Protein AF-A0A804I6N0-F1 (afdb_monomer)

Structure (mmCIF, N/CA/C/O backbone):
data_AF-A0A804I6N0-F1
#
_entry.id   AF-A0A804I6N0-F1
#
loop_
_atom_site.group_PDB
_atom_site.id
_atom_site.type_symbol
_atom_site.label_atom_id
_atom_site.label_alt_id
_atom_site.label_comp_id
_atom_site.label_asym_id
_atom_site.label_entity_id
_atom_site.label_seq_id
_atom_site.pdbx_PDB_ins_code
_atom_site.Cartn_x
_atom_site.Cartn_y
_atom_site.Cartn_z
_atom_site.occupancy
_atom_site.B_iso_or_equiv
_atom_site.auth_seq_id
_atom_site.auth_comp_id
_atom_site.auth_asym_id
_atom_site.auth_atom_id
_atom_site.pdbx_PDB_model_num
ATOM 1 N N . MET A 1 1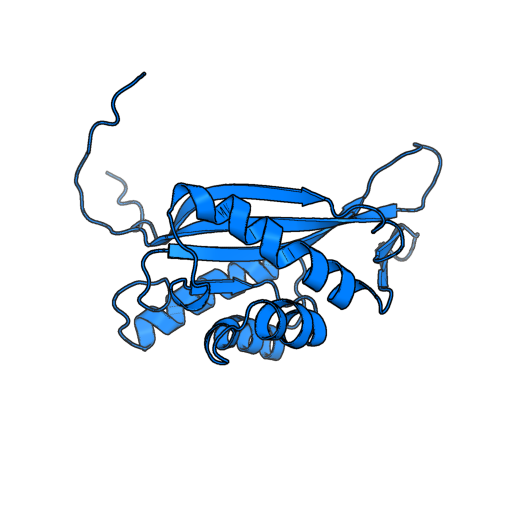 ? -37.144 9.155 -0.891 1.00 39.31 1 MET A N 1
ATOM 2 C CA . MET A 1 1 ? -35.848 9.361 -0.217 1.00 39.31 1 MET A CA 1
ATOM 3 C C . MET A 1 1 ? -34.998 8.145 -0.546 1.00 39.31 1 MET A C 1
ATOM 5 O O . MET A 1 1 ? -35.322 7.061 -0.084 1.00 39.31 1 MET A O 1
ATOM 9 N N . LEU A 1 2 ? -34.049 8.274 -1.476 1.00 44.84 2 LEU A N 1
ATOM 10 C CA . LEU A 1 2 ? -33.155 7.173 -1.843 1.00 44.84 2 LEU A CA 1
ATOM 11 C C . LEU A 1 2 ? -32.218 6.932 -0.653 1.00 44.84 2 LEU A C 1
ATOM 13 O O . LEU A 1 2 ? -31.431 7.811 -0.312 1.00 44.84 2 LEU A O 1
ATOM 17 N N . LEU A 1 3 ? -32.361 5.788 0.017 1.00 54.47 3 LEU A N 1
ATOM 18 C CA . LEU A 1 3 ? -31.396 5.324 1.009 1.00 54.47 3 LEU A CA 1
ATOM 19 C C . LEU A 1 3 ? -30.121 4.963 0.247 1.00 54.47 3 LEU A C 1
ATOM 21 O O . LEU A 1 3 ? -30.035 3.894 -0.355 1.00 54.47 3 LEU A O 1
ATOM 25 N N . PHE A 1 4 ? -29.157 5.880 0.215 1.00 52.59 4 PHE A N 1
ATOM 26 C CA . PHE A 1 4 ? -27.804 5.525 -0.187 1.00 52.59 4 PHE A CA 1
ATOM 27 C C . PHE A 1 4 ? -27.283 4.448 0.774 1.00 52.59 4 PHE A C 1
ATOM 29 O O . PHE A 1 4 ? -27.574 4.521 1.975 1.00 52.59 4 PHE A O 1
ATOM 36 N N . PRO A 1 5 ? -26.557 3.432 0.274 1.00 60.84 5 PRO A N 1
ATOM 37 C CA . PRO A 1 5 ? -25.919 2.463 1.149 1.00 60.84 5 PRO A CA 1
ATOM 38 C C . PRO A 1 5 ? -24.976 3.193 2.119 1.00 60.84 5 PRO A C 1
ATOM 40 O O . PRO A 1 5 ? -24.424 4.237 1.759 1.00 60.84 5 PRO A O 1
ATOM 43 N N . PRO A 1 6 ? -24.803 2.676 3.347 1.00 68.88 6 PRO A N 1
ATOM 44 C CA . PRO A 1 6 ? -23.921 3.294 4.326 1.00 68.88 6 PRO A CA 1
ATOM 45 C C . PRO A 1 6 ? -22.505 3.434 3.757 1.00 68.88 6 PRO A C 1
ATOM 47 O O . PRO A 1 6 ? -22.010 2.532 3.075 1.00 68.88 6 PRO A O 1
ATOM 50 N N . THR A 1 7 ? -21.870 4.578 4.027 1.00 75.19 7 THR A N 1
ATOM 51 C CA . THR A 1 7 ? -20.490 4.854 3.618 1.00 75.19 7 THR A CA 1
ATOM 52 C C . THR A 1 7 ? -19.579 3.742 4.115 1.00 75.19 7 THR A C 1
ATOM 54 O O . THR A 1 7 ? -19.550 3.450 5.304 1.00 75.19 7 THR A O 1
ATOM 57 N N . ILE A 1 8 ? -18.837 3.118 3.205 1.00 84.06 8 ILE A N 1
ATOM 58 C CA . ILE A 1 8 ? -17.919 2.026 3.545 1.00 84.06 8 ILE A CA 1
ATOM 59 C C . ILE A 1 8 ? -16.582 2.601 4.029 1.00 84.06 8 ILE A C 1
ATOM 61 O O . ILE A 1 8 ? -16.032 2.188 5.049 1.00 84.06 8 ILE A O 1
ATOM 65 N N . TYR A 1 9 ? -16.073 3.574 3.281 1.00 85.75 9 TYR A N 1
ATOM 66 C CA . TYR A 1 9 ? -14.788 4.216 3.489 1.00 85.75 9 TYR A CA 1
ATOM 67 C C . TYR A 1 9 ? -14.910 5.698 3.139 1.00 85.75 9 TYR A C 1
ATOM 69 O O . TYR A 1 9 ? -15.546 6.049 2.144 1.00 85.75 9 TYR A O 1
ATOM 77 N N . GLU A 1 10 ? -14.279 6.552 3.935 1.00 89.50 10 GLU A N 1
ATOM 78 C CA . GLU A 1 10 ? -14.124 7.980 3.666 1.00 89.50 10 GLU A CA 1
ATOM 79 C C . GLU A 1 10 ? -12.690 8.244 3.212 1.00 89.50 10 GLU A C 1
ATOM 81 O O . GLU A 1 10 ? -11.735 7.887 3.904 1.00 89.50 10 GLU A O 1
ATOM 86 N N . ILE A 1 11 ? -12.533 8.859 2.040 1.00 89.56 11 ILE A N 1
ATOM 87 C CA . ILE A 1 11 ? -11.227 9.290 1.541 1.00 89.56 11 ILE A CA 1
ATOM 88 C C . ILE A 1 11 ? -10.914 10.643 2.168 1.00 89.56 11 ILE A C 1
ATOM 90 O O . ILE A 1 11 ? -11.596 11.627 1.892 1.00 89.56 11 ILE A O 1
ATOM 94 N N . MET A 1 12 ? -9.877 10.684 2.995 1.00 90.50 12 MET A N 1
ATOM 95 C CA . MET A 1 12 ? -9.506 11.872 3.761 1.00 90.50 12 MET A CA 1
ATOM 96 C C . MET A 1 12 ? -8.461 12.712 3.032 1.00 90.50 12 MET A C 1
ATOM 98 O O . MET A 1 12 ? -8.536 13.938 3.030 1.00 90.50 12 MET A O 1
ATOM 102 N N . SER A 1 13 ? -7.500 12.058 2.384 1.00 88.31 13 SER A N 1
ATOM 103 C CA . SER A 1 13 ? -6.510 12.711 1.532 1.00 88.31 13 SER A CA 1
ATOM 104 C C . SER A 1 13 ? -5.931 11.728 0.519 1.00 88.31 13 SER A C 1
ATOM 106 O O . SER A 1 13 ? -5.991 10.509 0.703 1.00 88.31 13 SER A O 1
ATOM 108 N N . ALA A 1 14 ? -5.371 12.277 -0.557 1.00 90.12 14 ALA A N 1
ATOM 109 C CA . ALA A 1 14 ? -4.620 11.542 -1.561 1.00 90.12 14 ALA A CA 1
ATOM 110 C C . ALA A 1 14 ? -3.314 12.289 -1.840 1.00 90.12 14 ALA A C 1
ATOM 112 O O . ALA A 1 14 ? -3.341 13.459 -2.227 1.00 90.12 14 ALA A O 1
ATOM 113 N N . THR A 1 15 ? -2.186 11.607 -1.666 1.00 85.81 15 THR A N 1
ATOM 114 C CA . THR A 1 15 ? -0.853 12.161 -1.923 1.00 85.81 15 THR A CA 1
ATOM 115 C C . THR A 1 15 ? -0.126 11.278 -2.923 1.00 85.81 15 THR A C 1
ATOM 117 O O . THR A 1 15 ? -0.239 10.055 -2.873 1.00 85.81 15 THR A O 1
ATOM 120 N N . GLN A 1 16 ? 0.635 11.894 -3.823 1.00 86.00 16 GLN A N 1
ATOM 121 C CA . GLN A 1 16 ? 1.499 11.196 -4.766 1.00 86.00 16 GLN A CA 1
ATOM 122 C C . GLN A 1 16 ? 2.921 11.745 -4.669 1.00 86.00 16 GLN A C 1
ATOM 124 O O . GLN A 1 16 ? 3.123 12.955 -4.759 1.00 86.00 16 GLN A O 1
ATOM 129 N N . VAL A 1 17 ? 3.900 10.847 -4.562 1.00 83.75 17 VAL A N 1
ATOM 130 C CA . VAL A 1 17 ? 5.327 11.180 -4.618 1.00 83.75 17 VAL A CA 1
ATOM 131 C C . VAL A 1 17 ? 5.950 10.501 -5.825 1.00 83.75 17 VAL A C 1
ATOM 133 O O . VAL A 1 17 ? 5.922 9.278 -5.945 1.00 83.75 17 VAL A O 1
ATOM 136 N N . THR A 1 18 ? 6.524 11.300 -6.718 1.00 84.00 18 THR A N 1
ATOM 137 C CA . THR A 1 18 ? 7.314 10.807 -7.846 1.00 84.00 18 THR A CA 1
ATOM 138 C C . THR A 1 18 ? 8.752 10.602 -7.387 1.00 84.00 18 THR A C 1
ATOM 140 O O . THR A 1 18 ? 9.415 11.566 -7.005 1.00 84.00 18 THR A O 1
ATOM 143 N N . VAL A 1 19 ? 9.235 9.361 -7.416 1.00 82.00 19 VAL A N 1
ATOM 144 C CA . VAL A 1 19 ? 10.570 9.011 -6.921 1.00 82.00 19 VAL A CA 1
ATOM 145 C C . VAL A 1 19 ? 11.641 9.520 -7.898 1.00 82.00 19 VAL A C 1
ATOM 147 O O . VAL A 1 19 ? 11.594 9.153 -9.080 1.00 82.00 19 VAL A O 1
ATOM 150 N N . PRO A 1 20 ? 12.601 10.351 -7.448 1.00 79.38 20 PRO A N 1
ATOM 151 C CA . PRO A 1 20 ? 13.707 10.811 -8.285 1.00 79.38 20 PRO A CA 1
ATOM 152 C C . PRO A 1 20 ? 14.546 9.648 -8.825 1.00 79.38 20 PRO A C 1
ATOM 154 O O . PRO A 1 20 ? 14.647 8.604 -8.187 1.00 79.38 20 PRO A O 1
ATOM 157 N N . GLU A 1 21 ? 15.155 9.836 -9.999 1.00 77.81 21 GLU A N 1
ATOM 158 C CA . GLU A 1 21 ? 16.086 8.874 -10.620 1.00 77.81 21 GLU A CA 1
ATOM 159 C C . GLU A 1 21 ? 15.488 7.473 -10.876 1.00 77.81 21 GLU A C 1
ATOM 161 O O . GLU A 1 21 ? 16.201 6.481 -11.044 1.00 77.81 21 GLU A O 1
ATOM 166 N N . SER A 1 22 ? 14.157 7.382 -10.944 1.00 80.12 22 SER A N 1
ATOM 167 C CA . SER A 1 22 ? 13.424 6.131 -11.157 1.00 80.12 22 SER A CA 1
ATOM 168 C C . SER A 1 22 ? 13.109 5.836 -12.628 1.00 80.12 22 SER A C 1
ATOM 170 O O . SER A 1 22 ? 12.498 4.812 -12.925 1.00 80.12 22 SER A O 1
ATOM 172 N N . GLU A 1 23 ? 13.573 6.671 -13.567 1.00 74.81 23 GLU A N 1
ATOM 173 C CA . GLU A 1 23 ? 13.281 6.585 -15.009 1.00 74.81 23 GLU A CA 1
ATOM 174 C C . GLU A 1 23 ? 13.630 5.241 -15.658 1.00 74.81 23 GLU A C 1
ATOM 176 O O . GLU A 1 23 ? 13.101 4.898 -16.718 1.00 74.81 23 GLU A O 1
ATOM 181 N N . LYS A 1 24 ? 14.566 4.507 -15.052 1.00 74.38 24 LYS A N 1
ATOM 182 C CA . LYS A 1 24 ? 15.028 3.193 -15.510 1.00 74.38 24 LYS A CA 1
ATOM 183 C C . LYS A 1 24 ? 14.549 2.057 -14.613 1.00 74.38 24 LYS A C 1
ATOM 185 O O . LYS A 1 24 ? 15.025 0.947 -14.776 1.00 74.38 24 LYS A O 1
ATOM 190 N N . ALA A 1 25 ? 13.661 2.304 -13.653 1.00 75.12 25 ALA A N 1
ATOM 191 C CA . ALA A 1 25 ? 13.131 1.257 -12.781 1.00 75.12 25 ALA A CA 1
ATOM 192 C C . ALA A 1 25 ? 12.031 0.452 -13.485 1.00 75.12 25 ALA A C 1
ATOM 194 O O . ALA A 1 25 ? 11.939 -0.768 -13.331 1.00 75.12 25 ALA A O 1
ATOM 195 N N . VAL A 1 26 ? 11.227 1.137 -14.302 1.00 75.44 26 VAL A N 1
ATOM 196 C CA . VAL A 1 26 ? 10.216 0.539 -15.172 1.00 75.44 26 VAL A CA 1
ATOM 197 C C . VAL A 1 26 ? 10.248 1.248 -16.521 1.00 75.44 26 VAL A C 1
ATOM 199 O O . VAL A 1 26 ? 10.409 2.462 -16.600 1.00 75.44 26 VAL A O 1
ATOM 202 N N . GLY A 1 27 ? 10.114 0.490 -17.601 1.00 73.88 27 GLY A N 1
ATOM 203 C CA . GLY A 1 27 ? 9.977 1.021 -18.950 1.00 73.88 27 GLY A CA 1
ATOM 204 C C . GLY A 1 27 ? 8.794 0.392 -19.665 1.00 73.88 27 GLY A C 1
ATOM 205 O O . GLY A 1 27 ? 8.405 -0.736 -19.364 1.00 73.88 27 GLY A O 1
ATOM 206 N N . GLY A 1 28 ? 8.242 1.111 -20.637 1.00 75.62 28 GLY A N 1
ATOM 207 C CA . GLY A 1 28 ? 7.206 0.584 -21.513 1.00 75.62 28 GLY A CA 1
ATOM 208 C C . GLY A 1 28 ? 7.406 0.995 -22.968 1.00 75.62 28 GLY A C 1
ATOM 209 O O . GLY A 1 28 ? 7.940 2.067 -23.264 1.00 75.62 28 GLY A O 1
ATOM 210 N N . HIS A 1 29 ? 6.939 0.155 -23.887 1.00 76.94 29 HIS A N 1
ATOM 211 C CA . HIS A 1 29 ? 6.825 0.492 -25.307 1.00 76.94 29 HIS A CA 1
ATOM 212 C C . HIS A 1 29 ? 5.416 0.190 -25.779 1.00 76.94 29 HIS A C 1
ATOM 214 O O . HIS A 1 29 ? 4.941 -0.937 -25.639 1.00 76.94 29 HIS A O 1
ATOM 220 N N . LEU A 1 30 ? 4.773 1.182 -26.387 1.00 80.00 30 LEU A N 1
ATOM 221 C CA . LEU A 1 30 ? 3.592 0.930 -27.194 1.00 80.00 30 LEU A CA 1
ATOM 222 C C . LEU A 1 30 ? 4.055 0.428 -28.564 1.00 80.00 30 LEU A C 1
ATOM 224 O O . LEU A 1 30 ? 4.800 1.109 -29.268 1.00 80.00 30 LEU A O 1
ATOM 228 N N . ARG A 1 31 ? 3.651 -0.789 -28.917 1.00 81.56 31 ARG A N 1
ATOM 229 C CA . ARG A 1 31 ? 3.973 -1.461 -30.179 1.00 81.56 31 ARG A CA 1
ATOM 230 C C . ARG A 1 31 ? 2.673 -1.896 -30.853 1.00 81.56 31 ARG A C 1
ATOM 232 O O . ARG A 1 31 ? 1.614 -1.884 -30.235 1.00 81.56 31 ARG A O 1
ATOM 239 N N . GLU A 1 32 ? 2.751 -2.342 -32.103 1.00 87.88 32 GLU A N 1
ATOM 240 C CA . GLU A 1 32 ? 1.586 -2.900 -32.815 1.00 87.88 32 GLU A CA 1
ATOM 241 C C . GLU A 1 32 ? 0.978 -4.110 -32.089 1.00 87.88 32 GLU A C 1
ATOM 243 O O . GLU A 1 32 ? -0.229 -4.318 -32.120 1.00 87.88 32 GLU A O 1
ATOM 248 N N . VAL A 1 33 ? 1.807 -4.865 -31.361 1.00 88.12 33 VAL A N 1
ATOM 249 C CA . VAL A 1 33 ? 1.389 -5.996 -30.514 1.00 88.12 33 VAL A CA 1
ATOM 250 C C . VAL A 1 33 ? 0.763 -5.568 -29.177 1.00 88.12 33 VAL A C 1
ATOM 252 O O . VAL A 1 33 ? 0.455 -6.415 -28.344 1.00 88.12 33 VAL A O 1
ATOM 255 N N . GLY A 1 34 ? 0.596 -4.264 -28.951 1.00 85.12 34 GLY A N 1
ATOM 256 C CA . GLY A 1 34 ? 0.103 -3.682 -27.708 1.00 85.12 34 GLY A CA 1
ATOM 257 C C . GLY A 1 34 ? 1.207 -3.072 -26.842 1.00 85.12 34 GLY A C 1
ATOM 258 O O . GLY A 1 34 ? 2.294 -2.730 -27.312 1.00 85.12 34 GLY A O 1
ATOM 259 N N . LEU A 1 35 ? 0.901 -2.891 -25.558 1.00 81.81 35 LEU A N 1
ATOM 260 C CA . LEU A 1 35 ? 1.800 -2.283 -24.580 1.00 81.81 35 LEU A CA 1
ATOM 261 C C . LEU A 1 35 ? 2.688 -3.350 -23.931 1.00 81.81 35 LEU A C 1
ATOM 263 O O . LEU A 1 35 ? 2.193 -4.268 -23.283 1.00 81.81 35 LEU A O 1
ATOM 267 N N . THR A 1 36 ? 4.003 -3.217 -24.088 1.00 80.88 36 THR A N 1
ATOM 268 C CA . THR A 1 36 ? 4.994 -4.102 -23.460 1.00 80.88 36 THR A CA 1
ATOM 269 C C . THR A 1 36 ? 5.693 -3.383 -22.317 1.00 80.88 36 THR A C 1
ATOM 271 O O . THR A 1 36 ? 6.113 -2.242 -22.504 1.00 80.88 36 THR A O 1
ATOM 274 N N . PHE A 1 37 ? 5.878 -4.053 -21.178 1.00 77.12 37 PHE A N 1
ATOM 275 C CA . PHE A 1 37 ? 6.577 -3.513 -20.010 1.00 77.12 37 PHE A CA 1
ATOM 276 C C . PHE A 1 37 ? 7.901 -4.233 -19.751 1.00 77.12 37 PHE A C 1
ATOM 278 O O . PHE A 1 37 ? 8.022 -5.442 -19.951 1.00 77.12 37 PHE A O 1
ATOM 285 N N . HIS A 1 38 ? 8.878 -3.484 -19.251 1.00 77.38 38 HIS A N 1
ATOM 286 C CA . HIS A 1 38 ? 10.161 -3.976 -18.775 1.00 77.38 38 HIS A CA 1
ATOM 287 C C . HIS A 1 38 ? 10.365 -3.494 -17.341 1.00 77.38 38 HIS A C 1
ATOM 289 O O . HIS A 1 38 ? 10.423 -2.291 -17.088 1.00 77.38 38 HIS A O 1
ATOM 295 N N . PHE A 1 39 ? 10.470 -4.435 -16.409 1.00 74.44 39 PHE A N 1
ATOM 296 C CA . PHE A 1 39 ? 10.726 -4.153 -15.001 1.00 74.44 39 PHE A CA 1
ATOM 297 C C . PHE A 1 39 ? 12.192 -4.430 -14.699 1.00 74.44 39 PHE A C 1
ATOM 299 O O . PHE A 1 39 ? 12.706 -5.494 -15.044 1.00 74.44 39 PHE A O 1
ATOM 306 N N . PHE A 1 40 ? 12.862 -3.479 -14.060 1.00 74.38 40 PHE A N 1
ATOM 307 C CA . PHE A 1 40 ? 14.237 -3.656 -13.619 1.00 74.38 40 PHE A CA 1
ATOM 308 C C . PHE A 1 40 ? 14.254 -4.120 -12.160 1.00 74.38 40 PHE A C 1
ATOM 310 O O . PHE A 1 40 ? 13.452 -3.675 -11.338 1.00 74.38 40 PHE A O 1
ATOM 317 N N . ASN A 1 41 ? 15.213 -4.984 -11.819 1.00 75.38 41 ASN A N 1
ATOM 318 C CA . ASN A 1 41 ? 15.322 -5.618 -10.495 1.00 75.38 41 ASN A CA 1
ATOM 319 C C . ASN A 1 41 ? 15.489 -4.627 -9.325 1.00 75.38 41 ASN A C 1
ATOM 321 O O . ASN A 1 41 ? 15.376 -5.020 -8.171 1.00 75.38 41 ASN A O 1
ATOM 325 N N . GLN A 1 42 ? 15.767 -3.351 -9.603 1.00 81.31 42 GLN A N 1
ATOM 326 C CA . GLN A 1 42 ? 15.967 -2.305 -8.597 1.00 81.31 42 GLN A CA 1
ATOM 327 C C . GLN A 1 42 ? 14.657 -1.737 -8.031 1.00 81.31 42 GLN A C 1
ATOM 329 O O . GLN A 1 42 ? 14.694 -1.036 -7.024 1.00 81.31 42 GLN A O 1
ATOM 334 N N . LEU A 1 43 ? 13.505 -2.027 -8.648 1.00 80.81 43 LEU A N 1
ATOM 335 C CA . LEU A 1 43 ? 12.225 -1.429 -8.264 1.00 80.81 43 LEU A CA 1
ATOM 336 C C . LEU A 1 43 ? 11.864 -1.620 -6.772 1.00 80.81 43 LEU A C 1
ATOM 338 O O . LEU A 1 43 ? 11.524 -0.617 -6.145 1.00 80.81 43 LEU A O 1
ATOM 342 N N . PRO A 1 44 ? 11.970 -2.822 -6.162 1.00 85.31 44 PRO A N 1
ATOM 343 C CA . PRO A 1 44 ? 11.669 -2.993 -4.736 1.00 85.31 44 PRO A CA 1
ATOM 344 C C . PRO A 1 44 ? 12.540 -2.112 -3.831 1.00 85.31 44 PRO A C 1
ATOM 346 O O . PRO A 1 44 ? 12.031 -1.479 -2.914 1.00 85.31 44 PRO A O 1
ATOM 349 N N . MET A 1 45 ? 13.835 -2.001 -4.134 1.00 86.75 45 MET A N 1
ATOM 350 C CA . MET A 1 45 ? 14.777 -1.174 -3.371 1.00 86.75 45 MET A CA 1
ATOM 351 C C . MET A 1 45 ? 14.439 0.319 -3.476 1.00 86.75 45 MET A C 1
ATOM 353 O O . MET A 1 45 ? 14.378 1.008 -2.463 1.00 86.75 45 MET A O 1
ATOM 357 N N . ILE A 1 46 ? 14.118 0.803 -4.682 1.00 85.62 46 ILE A N 1
ATOM 358 C CA . ILE A 1 46 ? 13.697 2.196 -4.907 1.00 85.62 46 ILE A CA 1
ATOM 359 C C . ILE A 1 46 ? 12.436 2.525 -4.094 1.00 85.62 46 ILE A C 1
ATOM 361 O O . ILE A 1 46 ? 12.345 3.597 -3.495 1.00 85.62 46 ILE A O 1
ATOM 365 N N . ILE A 1 47 ? 11.469 1.604 -4.041 1.00 85.62 47 ILE A N 1
ATOM 366 C CA . ILE A 1 47 ? 10.253 1.772 -3.234 1.00 85.62 47 ILE A CA 1
ATOM 367 C C . ILE A 1 47 ? 10.608 1.802 -1.744 1.00 85.62 47 ILE A C 1
ATOM 369 O O . ILE A 1 47 ? 10.188 2.721 -1.042 1.00 85.62 47 ILE A O 1
ATOM 373 N N . ALA A 1 48 ? 11.408 0.841 -1.276 1.00 87.94 48 ALA A N 1
ATOM 374 C CA . ALA A 1 48 ? 11.811 0.727 0.122 1.00 87.94 48 ALA A CA 1
ATOM 375 C C . ALA A 1 48 ? 12.492 2.009 0.633 1.00 87.94 48 ALA A C 1
ATOM 377 O O . ALA A 1 48 ? 12.229 2.463 1.744 1.00 87.94 48 ALA A O 1
ATOM 378 N N . ASP A 1 49 ? 13.332 2.649 -0.175 1.00 88.88 49 ASP A N 1
ATOM 379 C CA . ASP A 1 49 ? 14.049 3.856 0.249 1.00 88.88 49 ASP A CA 1
ATOM 380 C C . ASP A 1 49 ? 13.163 5.105 0.360 1.00 88.88 49 ASP A C 1
ATOM 382 O O . ASP A 1 49 ? 13.511 6.043 1.076 1.00 88.88 49 ASP A O 1
ATOM 386 N N . ASN A 1 50 ? 11.993 5.109 -0.283 1.00 87.06 50 ASN A N 1
ATOM 387 C CA . ASN A 1 50 ? 11.121 6.285 -0.360 1.00 87.06 50 ASN A CA 1
ATOM 388 C C . ASN A 1 50 ? 9.805 6.137 0.418 1.00 87.06 50 ASN A C 1
ATOM 390 O O . ASN A 1 50 ? 9.197 7.142 0.808 1.00 87.06 50 ASN A O 1
ATOM 394 N N . ILE A 1 51 ? 9.350 4.904 0.657 1.00 87.94 51 ILE A N 1
ATOM 395 C CA . ILE A 1 51 ? 8.021 4.643 1.216 1.00 87.94 51 ILE A CA 1
ATOM 396 C C . ILE A 1 51 ? 7.857 5.185 2.641 1.00 87.94 51 ILE A C 1
ATOM 398 O O . ILE A 1 51 ? 6.834 5.794 2.944 1.00 87.94 51 ILE A O 1
ATOM 402 N N . GLY A 1 52 ? 8.878 5.049 3.494 1.00 90.38 52 GLY A N 1
ATOM 403 C CA . GLY A 1 52 ? 8.820 5.510 4.885 1.00 90.38 52 GLY A CA 1
ATOM 404 C C . GLY A 1 52 ? 8.607 7.022 5.007 1.00 90.38 52 GLY A C 1
ATOM 405 O O . GLY A 1 52 ? 7.726 7.456 5.744 1.00 90.38 52 GLY A O 1
ATOM 406 N N . ASN A 1 53 ? 9.350 7.819 4.232 1.00 89.94 53 ASN A N 1
ATOM 407 C CA . ASN A 1 53 ? 9.197 9.279 4.218 1.00 89.94 53 ASN A CA 1
ATOM 408 C C . ASN A 1 53 ? 7.829 9.692 3.658 1.00 89.94 53 ASN A C 1
ATOM 410 O O . ASN A 1 53 ? 7.159 10.544 4.233 1.00 89.94 53 ASN A O 1
ATOM 414 N N . SER A 1 54 ? 7.386 9.034 2.581 1.00 88.69 54 SER A N 1
ATOM 415 C CA . SER A 1 54 ? 6.083 9.311 1.963 1.00 88.69 54 SER A CA 1
ATOM 416 C C . SER A 1 54 ? 4.926 9.061 2.939 1.00 88.69 54 SER A C 1
ATOM 418 O O . SER A 1 54 ? 3.984 9.849 3.007 1.00 88.69 54 SER A O 1
ATOM 420 N N . LEU A 1 55 ? 5.003 7.979 3.723 1.00 89.88 55 LEU A N 1
ATOM 421 C CA . LEU A 1 55 ? 4.019 7.662 4.758 1.00 89.88 55 LEU A CA 1
ATOM 422 C C . LEU A 1 55 ? 4.102 8.624 5.938 1.00 89.88 55 LEU A C 1
ATOM 424 O O . LEU A 1 55 ? 3.064 9.097 6.389 1.00 89.88 55 LEU A O 1
ATOM 428 N N . ALA A 1 56 ? 5.309 8.953 6.405 1.00 91.56 56 ALA A N 1
ATOM 429 C CA . ALA A 1 56 ? 5.500 9.931 7.470 1.00 91.56 56 ALA A CA 1
ATOM 430 C C . ALA A 1 56 ? 4.832 11.268 7.126 1.00 91.56 56 ALA A C 1
ATOM 432 O O . ALA A 1 56 ? 4.069 11.789 7.936 1.00 91.56 56 ALA A O 1
ATOM 433 N N . ASP A 1 57 ? 5.032 11.777 5.909 1.00 90.19 57 ASP A N 1
ATOM 434 C CA . ASP A 1 57 ? 4.409 13.021 5.458 1.00 90.19 57 ASP A CA 1
ATOM 435 C C . ASP A 1 57 ? 2.884 12.907 5.341 1.00 90.19 57 ASP A C 1
ATOM 437 O O . ASP A 1 57 ? 2.165 13.817 5.762 1.00 90.19 57 ASP A O 1
ATOM 441 N N . ALA A 1 58 ? 2.376 11.785 4.818 1.00 87.94 58 ALA A N 1
ATOM 442 C CA . ALA A 1 58 ? 0.940 11.554 4.689 1.00 87.94 58 ALA A CA 1
ATOM 443 C C . ALA A 1 58 ? 0.243 11.458 6.058 1.00 87.94 58 ALA A C 1
ATOM 445 O O . ALA A 1 58 ? -0.794 12.081 6.262 1.00 87.94 58 ALA A O 1
ATOM 446 N N . PHE A 1 59 ? 0.812 10.717 7.009 1.00 89.94 59 PHE A N 1
ATOM 447 C CA . PHE A 1 59 ? 0.211 10.467 8.322 1.00 89.94 59 PHE A CA 1
ATOM 448 C C . PHE A 1 59 ? 0.509 11.550 9.367 1.00 89.94 59 PHE A C 1
ATOM 450 O O . PHE A 1 59 ? -0.176 11.608 10.390 1.00 89.94 59 PHE A O 1
ATOM 457 N N . LYS A 1 60 ? 1.457 12.460 9.105 1.00 91.06 60 LYS A N 1
ATOM 458 C CA . LYS A 1 60 ? 1.815 13.573 10.000 1.00 91.06 60 LYS A CA 1
ATOM 459 C C . LYS A 1 60 ? 0.612 14.374 10.529 1.00 91.06 60 LYS A C 1
ATOM 461 O O . LYS A 1 60 ? 0.592 14.623 11.734 1.00 91.06 60 LYS A O 1
ATOM 466 N N . PRO A 1 61 ? -0.407 14.752 9.724 1.00 89.94 61 PRO A N 1
ATOM 467 C CA . PRO A 1 61 ? -1.577 15.481 10.227 1.00 89.94 61 PRO A CA 1
ATOM 468 C C . PRO A 1 61 ? -2.444 14.676 11.207 1.00 89.94 61 PRO A C 1
ATOM 470 O O . PRO A 1 61 ? -3.204 15.264 11.969 1.00 89.94 61 PRO A O 1
ATOM 473 N N . LEU A 1 62 ? -2.342 13.343 11.183 1.00 88.56 62 LEU A N 1
ATOM 474 C CA . LEU A 1 62 ? -3.091 12.433 12.053 1.00 88.56 62 LEU A CA 1
ATOM 475 C C . LEU A 1 62 ? -2.319 12.063 13.328 1.00 88.56 62 LEU A C 1
ATOM 477 O O . LEU A 1 62 ? -2.892 11.441 14.217 1.00 88.56 62 LEU A O 1
ATOM 481 N N . GLY A 1 63 ? -1.033 12.422 13.423 1.00 92.19 63 GLY A N 1
ATOM 482 C CA . GLY A 1 63 ? -0.175 12.073 14.559 1.00 92.19 63 GLY A CA 1
ATOM 483 C C . GLY A 1 63 ? 0.156 10.580 14.671 1.00 92.19 63 GLY A C 1
ATOM 484 O O . GLY A 1 63 ? 0.658 10.156 15.707 1.00 92.19 63 GLY A O 1
ATOM 485 N N . ILE A 1 64 ? -0.116 9.792 13.626 1.00 91.75 64 ILE A N 1
ATOM 486 C CA . ILE A 1 64 ? 0.170 8.354 13.586 1.00 91.75 64 ILE A CA 1
ATOM 487 C C . ILE A 1 64 ? 1.639 8.156 13.216 1.00 91.75 64 ILE A C 1
ATOM 489 O O . ILE A 1 64 ? 2.096 8.643 12.180 1.00 91.75 64 ILE A O 1
ATOM 493 N N . THR A 1 65 ? 2.368 7.434 14.063 1.00 9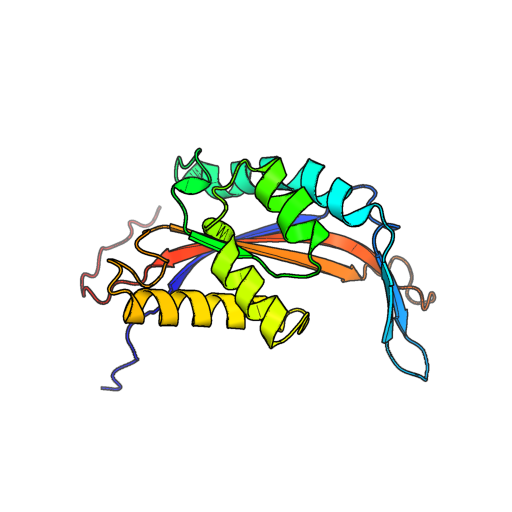2.50 65 THR A N 1
ATOM 494 C CA . THR A 1 65 ? 3.793 7.124 13.871 1.00 92.50 65 THR A CA 1
ATOM 495 C C . THR A 1 65 ? 4.084 5.626 13.836 1.00 92.50 65 THR A C 1
ATOM 497 O O . THR A 1 65 ? 5.126 5.239 13.311 1.00 92.50 65 THR A O 1
ATOM 500 N N . ASP A 1 66 ? 3.177 4.787 14.351 1.00 94.94 66 ASP A N 1
ATOM 501 C CA . ASP A 1 66 ? 3.253 3.331 14.235 1.00 94.94 66 ASP A CA 1
ATOM 502 C C . ASP A 1 66 ? 2.360 2.834 13.090 1.00 94.94 66 ASP A C 1
ATOM 504 O O . ASP A 1 66 ? 1.131 2.927 13.111 1.00 94.94 66 ASP A O 1
ATOM 508 N N . TRP A 1 67 ? 3.000 2.256 12.078 1.00 94.88 67 TRP A N 1
ATOM 509 C CA . TRP A 1 67 ? 2.354 1.686 10.899 1.00 94.88 67 TRP A CA 1
ATOM 510 C C . TRP A 1 67 ? 1.492 0.454 11.195 1.00 94.88 67 TRP A C 1
ATOM 512 O O . TRP A 1 67 ? 0.692 0.043 10.347 1.00 94.88 67 TRP A O 1
ATOM 522 N N . ASN A 1 68 ? 1.607 -0.122 12.392 1.00 95.81 68 ASN A N 1
ATOM 523 C CA . ASN A 1 68 ? 0.763 -1.216 12.851 1.00 95.81 68 ASN A CA 1
ATOM 524 C C . ASN A 1 68 ? -0.543 -0.748 13.510 1.00 95.81 68 ASN A C 1
ATOM 526 O O . ASN A 1 68 ? -1.435 -1.569 13.729 1.00 95.81 68 ASN A O 1
ATOM 530 N N . GLU A 1 69 ? -0.725 0.550 13.746 1.00 94.50 69 GLU A N 1
ATOM 531 C CA . GLU A 1 69 ? -1.990 1.116 14.241 1.00 94.50 69 GLU A CA 1
ATOM 532 C C . GLU A 1 69 ? -3.001 1.402 13.118 1.00 94.50 69 GLU A C 1
ATOM 534 O O . GLU A 1 69 ? -4.138 1.803 13.376 1.00 94.50 69 GLU A O 1
ATOM 539 N N . VAL A 1 70 ? -2.616 1.152 11.862 1.00 94.56 70 VAL A N 1
ATOM 540 C CA . VAL A 1 70 ? -3.473 1.332 10.684 1.00 94.56 70 VAL A CA 1
ATOM 541 C C . VAL A 1 70 ? -3.742 0.013 9.967 1.00 94.56 70 VAL A C 1
ATOM 543 O O . VAL A 1 70 ? -2.990 -0.965 10.091 1.00 94.56 70 VAL A O 1
ATOM 546 N N . PHE A 1 71 ? -4.849 -0.032 9.226 1.00 94.38 71 PHE A N 1
ATOM 547 C CA . PHE A 1 71 ? -5.103 -1.110 8.274 1.00 94.38 71 PHE A CA 1
ATOM 548 C C . PHE A 1 71 ? -4.464 -0.793 6.921 1.00 94.38 71 PHE A C 1
ATOM 550 O O . PHE A 1 71 ? -4.280 0.370 6.554 1.00 94.38 71 PHE A O 1
ATOM 557 N N . TRP A 1 72 ? -4.139 -1.838 6.167 1.00 94.56 72 TRP A N 1
ATOM 558 C CA . TRP A 1 72 ? -3.392 -1.711 4.922 1.00 94.56 72 TRP A CA 1
ATOM 559 C C . TRP A 1 72 ? -4.207 -2.175 3.723 1.00 94.56 72 TRP A C 1
ATOM 561 O O . TRP A 1 72 ? -4.768 -3.269 3.704 1.00 94.56 72 TRP A O 1
ATOM 571 N N . VAL A 1 73 ? -4.213 -1.339 2.687 1.00 93.56 73 VAL A N 1
ATOM 572 C CA . VAL A 1 73 ? -4.693 -1.681 1.346 1.00 93.56 73 VAL A CA 1
ATOM 573 C C . VAL A 1 73 ? -3.515 -1.519 0.388 1.00 93.56 73 VAL A C 1
ATOM 575 O O . VAL A 1 73 ? -3.378 -0.515 -0.306 1.00 93.56 73 VAL A O 1
ATOM 578 N N . ALA A 1 74 ? -2.604 -2.489 0.395 1.00 91.69 74 ALA A N 1
ATOM 579 C CA . ALA A 1 74 ? -1.436 -2.471 -0.479 1.00 91.69 74 ALA A CA 1
ATOM 580 C C . ALA A 1 74 ? -1.759 -3.107 -1.839 1.00 91.69 74 ALA A C 1
ATOM 582 O O . ALA A 1 74 ? -2.321 -4.198 -1.896 1.00 91.69 74 ALA A O 1
ATOM 583 N N . HIS A 1 75 ? -1.381 -2.449 -2.935 1.00 89.12 75 HIS A N 1
ATOM 584 C CA . HIS A 1 75 ? -1.409 -3.029 -4.273 1.00 89.12 75 HIS A CA 1
ATOM 585 C C . HIS A 1 75 ? -0.287 -4.067 -4.412 1.00 89.12 75 HIS A C 1
ATOM 587 O O . HIS A 1 75 ? 0.895 -3.706 -4.361 1.00 89.12 75 HIS A O 1
ATOM 593 N N . PRO A 1 76 ? -0.630 -5.340 -4.644 1.00 82.75 76 PRO A N 1
ATOM 594 C CA . PRO A 1 76 ? 0.351 -6.392 -4.800 1.00 82.75 76 PRO A CA 1
ATOM 595 C C . PRO A 1 76 ? 0.867 -6.414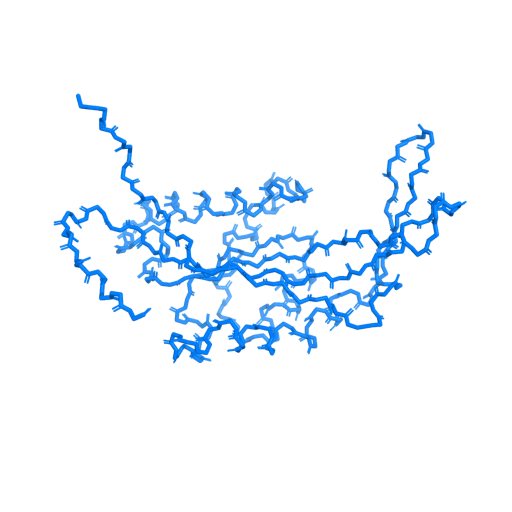 -6.246 1.00 82.75 76 PRO A C 1
ATOM 597 O O . PRO A 1 76 ? 0.350 -7.121 -7.109 1.00 82.75 76 PRO A O 1
ATOM 600 N N . GLY A 1 77 ? 1.881 -5.596 -6.535 1.00 81.31 77 GLY A N 1
ATOM 601 C CA . GLY A 1 77 ? 2.496 -5.564 -7.865 1.00 81.31 77 GLY A CA 1
ATOM 602 C C . GLY A 1 77 ? 3.302 -6.834 -8.164 1.00 81.31 77 GLY A C 1
ATOM 603 O O . GLY A 1 77 ? 3.188 -7.424 -9.241 1.00 81.31 77 GLY A O 1
ATOM 604 N N . ASN A 1 78 ? 4.106 -7.252 -7.185 1.00 85.00 78 ASN A N 1
ATOM 605 C CA . ASN A 1 78 ? 4.833 -8.517 -7.122 1.00 85.00 78 ASN A CA 1
ATOM 606 C C . ASN A 1 78 ? 5.087 -8.884 -5.639 1.00 85.00 78 ASN A C 1
ATOM 608 O O . ASN A 1 78 ? 4.895 -8.044 -4.755 1.00 85.00 78 ASN A O 1
ATOM 612 N N . TRP A 1 79 ? 5.536 -10.115 -5.371 1.00 89.00 79 TRP A N 1
ATOM 613 C CA . TRP A 1 79 ? 5.831 -10.581 -4.007 1.00 89.00 79 TRP A CA 1
ATOM 614 C C . TRP A 1 79 ? 6.941 -9.768 -3.319 1.00 89.00 79 TRP A C 1
ATOM 616 O O . TRP A 1 79 ? 6.745 -9.299 -2.204 1.00 89.00 79 TRP A O 1
ATOM 626 N N . ALA A 1 80 ? 8.055 -9.506 -4.012 1.00 88.25 80 ALA A N 1
ATOM 627 C CA . ALA A 1 80 ? 9.205 -8.786 -3.451 1.00 88.25 80 ALA A CA 1
ATOM 628 C C . ALA A 1 80 ? 8.873 -7.352 -2.988 1.00 88.25 80 ALA A C 1
ATOM 630 O O . ALA A 1 80 ? 9.435 -6.852 -2.021 1.00 88.25 80 ALA A O 1
ATOM 631 N N . ILE A 1 81 ? 7.940 -6.665 -3.649 1.00 86.00 81 ILE A N 1
ATOM 632 C CA . ILE A 1 81 ? 7.484 -5.334 -3.238 1.00 86.00 81 ILE A CA 1
ATOM 633 C C . ILE A 1 81 ? 6.695 -5.429 -1.931 1.00 86.00 81 ILE A C 1
ATOM 635 O O . ILE A 1 81 ? 6.891 -4.601 -1.048 1.00 86.00 81 ILE A O 1
ATOM 639 N N . MET A 1 82 ? 5.809 -6.416 -1.791 1.00 89.62 82 MET A N 1
ATOM 640 C CA . MET A 1 82 ? 5.040 -6.581 -0.556 1.00 89.62 82 MET A CA 1
ATOM 641 C C . MET A 1 82 ? 5.936 -6.969 0.617 1.00 89.62 82 MET A C 1
ATOM 643 O O . MET A 1 82 ? 5.875 -6.331 1.664 1.00 89.62 82 MET A O 1
ATOM 647 N N . ASP A 1 83 ? 6.768 -7.988 0.425 1.00 90.19 83 ASP A N 1
ATOM 648 C CA . ASP A 1 83 ? 7.528 -8.598 1.512 1.00 90.19 83 ASP A CA 1
ATOM 649 C C . ASP A 1 83 ? 8.775 -7.762 1.852 1.00 90.19 83 ASP A C 1
ATOM 651 O O . ASP A 1 83 ? 8.939 -7.316 2.990 1.00 90.19 83 ASP A O 1
ATOM 655 N N . ASP A 1 84 ? 9.615 -7.452 0.860 1.00 86.06 84 ASP A N 1
ATOM 656 C CA . ASP A 1 84 ? 10.891 -6.771 1.105 1.00 86.06 84 ASP A CA 1
ATOM 657 C C . ASP A 1 84 ? 10.713 -5.249 1.212 1.00 86.06 84 ASP A C 1
ATOM 659 O O . ASP A 1 84 ? 11.263 -4.607 2.110 1.00 86.06 84 ASP A O 1
ATOM 663 N N . ALA A 1 85 ? 9.946 -4.641 0.299 1.00 86.38 85 ALA A N 1
ATOM 664 C CA . ALA A 1 85 ? 9.883 -3.180 0.210 1.00 86.38 85 ALA A CA 1
ATOM 665 C C . ALA A 1 85 ? 8.877 -2.537 1.171 1.00 86.38 85 ALA A C 1
ATOM 667 O O . ALA A 1 85 ? 9.115 -1.416 1.619 1.00 86.38 85 ALA A O 1
ATOM 668 N N . ILE A 1 86 ? 7.762 -3.210 1.471 1.00 90.56 86 ILE A N 1
ATOM 669 C CA . ILE A 1 86 ? 6.703 -2.677 2.337 1.00 90.56 86 ILE A CA 1
ATOM 670 C C . ILE A 1 86 ? 6.811 -3.288 3.735 1.00 90.56 86 ILE A C 1
ATOM 672 O O . ILE A 1 86 ? 7.100 -2.556 4.678 1.00 90.56 86 ILE A O 1
ATOM 676 N N . GLU A 1 87 ? 6.617 -4.603 3.889 1.00 93.38 87 GLU A N 1
ATOM 677 C CA . GLU A 1 87 ? 6.580 -5.245 5.211 1.00 93.38 87 GLU A CA 1
ATOM 678 C C . GLU A 1 87 ? 7.907 -5.095 5.959 1.00 93.38 87 GLU A C 1
ATOM 680 O O . GLU A 1 87 ? 7.927 -4.521 7.051 1.00 93.38 87 GLU A O 1
ATOM 685 N N . SER A 1 88 ? 9.024 -5.527 5.360 1.00 93.12 88 SER A N 1
ATOM 686 C CA . SER A 1 88 ? 10.326 -5.469 6.032 1.00 93.12 88 SER A CA 1
ATOM 687 C C . SER A 1 88 ? 10.791 -4.037 6.294 1.00 93.12 88 SER A C 1
ATOM 689 O O . SER A 1 88 ? 11.357 -3.773 7.355 1.00 93.12 88 SER A O 1
ATOM 691 N N . LYS A 1 89 ? 10.585 -3.109 5.351 1.00 92.81 89 LYS A N 1
ATOM 692 C CA . LYS A 1 89 ? 11.062 -1.726 5.499 1.00 92.81 89 LYS A CA 1
ATOM 693 C C . LYS A 1 89 ? 10.279 -0.946 6.551 1.00 92.81 89 LYS A C 1
ATOM 695 O O . LYS A 1 89 ? 10.864 -0.120 7.249 1.00 92.81 89 LYS A O 1
ATOM 700 N N . LEU A 1 90 ? 8.971 -1.176 6.633 1.00 92.69 90 LEU A N 1
ATOM 701 C CA . LEU A 1 90 ? 8.089 -0.475 7.564 1.00 92.69 90 LEU A CA 1
ATOM 702 C C . LEU A 1 90 ? 7.958 -1.198 8.909 1.00 92.69 90 LEU A C 1
ATOM 704 O O . LEU A 1 90 ? 7.358 -0.641 9.823 1.00 92.69 90 LEU A O 1
ATOM 708 N N . GLY A 1 91 ? 8.511 -2.408 9.045 1.00 94.88 91 GLY A N 1
ATOM 709 C CA . GLY A 1 91 ? 8.383 -3.206 10.264 1.00 94.88 91 GLY A CA 1
ATOM 710 C C . GLY A 1 91 ? 6.931 -3.595 10.542 1.00 94.88 91 GLY A C 1
ATOM 711 O O . GLY A 1 91 ? 6.479 -3.523 11.687 1.00 94.88 91 GLY A O 1
ATOM 712 N N . LEU A 1 92 ? 6.179 -3.939 9.492 1.00 96.06 92 LEU A N 1
ATOM 713 C CA . LEU A 1 92 ? 4.787 -4.353 9.653 1.00 96.06 92 LEU A CA 1
ATOM 714 C C . LEU A 1 92 ? 4.721 -5.746 10.275 1.00 96.06 92 LEU A C 1
ATOM 716 O O . LEU A 1 92 ? 5.551 -6.612 9.998 1.00 96.06 92 LEU A O 1
ATOM 720 N N . LEU A 1 93 ? 3.690 -5.973 11.082 1.00 96.31 93 LEU A N 1
ATOM 721 C CA . LEU A 1 93 ? 3.346 -7.314 11.523 1.00 96.31 93 LEU A CA 1
ATOM 722 C C . LEU A 1 93 ? 2.901 -8.162 10.308 1.00 96.31 93 LEU A C 1
ATOM 724 O O . LEU A 1 93 ? 2.216 -7.628 9.425 1.00 96.31 93 LEU A O 1
ATOM 728 N N . PRO A 1 94 ? 3.240 -9.467 10.246 1.00 90.75 94 PRO A N 1
ATOM 729 C CA . PRO A 1 94 ? 3.008 -10.305 9.060 1.00 90.75 94 PRO A CA 1
ATOM 730 C C . PRO A 1 94 ? 1.550 -10.349 8.575 1.00 90.75 94 PRO A C 1
ATOM 732 O O . PRO A 1 94 ? 1.262 -10.549 7.391 1.00 90.75 94 PRO A O 1
ATOM 735 N N . GLU A 1 95 ? 0.594 -10.165 9.482 1.00 93.56 95 GLU A N 1
ATOM 736 C CA . GLU A 1 95 ? -0.832 -10.162 9.181 1.00 93.56 95 GLU A CA 1
ATOM 737 C C . GLU A 1 95 ? -1.298 -8.915 8.419 1.00 93.56 95 GLU A C 1
ATOM 739 O O . GLU A 1 95 ? -2.315 -8.987 7.720 1.00 93.56 95 GLU A O 1
ATOM 744 N N . LYS A 1 96 ? -0.560 -7.796 8.490 1.00 94.69 96 LYS A N 1
ATOM 745 C CA . LYS A 1 96 ? -0.985 -6.499 7.935 1.00 94.69 96 LYS A CA 1
ATOM 746 C C . LYS A 1 96 ? -1.169 -6.526 6.428 1.00 94.69 96 LYS A C 1
ATOM 748 O O . LYS A 1 96 ? -2.091 -5.896 5.919 1.00 94.69 96 LYS A O 1
ATOM 753 N N . LEU A 1 97 ? -0.347 -7.295 5.716 1.00 95.25 97 LEU A N 1
ATOM 754 C CA . LEU A 1 97 ? -0.472 -7.465 4.267 1.00 95.25 97 LEU A CA 1
ATOM 755 C C . LEU A 1 97 ? -1.192 -8.763 3.871 1.00 95.25 97 LEU A C 1
ATOM 757 O O . LEU A 1 97 ? -1.302 -9.054 2.682 1.00 95.25 97 LEU A O 1
ATOM 761 N N . SER A 1 98 ? -1.734 -9.533 4.825 1.00 95.12 98 SER A N 1
ATOM 762 C CA . SER A 1 98 ? -2.348 -10.845 4.548 1.00 95.12 98 SER A CA 1
ATOM 763 C C . SER A 1 98 ? -3.463 -10.783 3.499 1.00 95.12 98 SER A C 1
ATOM 765 O O . SER A 1 98 ? -3.536 -11.646 2.627 1.00 95.12 98 SER A O 1
ATOM 767 N N . THR A 1 99 ? -4.299 -9.741 3.527 1.00 95.69 99 THR A N 1
ATOM 768 C CA . THR A 1 99 ? -5.372 -9.560 2.539 1.00 95.69 99 THR A CA 1
ATOM 769 C C . THR A 1 99 ? -4.830 -9.239 1.148 1.00 95.69 99 THR A C 1
ATOM 771 O O . THR A 1 99 ? -5.308 -9.803 0.167 1.00 95.69 99 THR A O 1
ATOM 774 N N . ALA A 1 100 ? -3.801 -8.391 1.045 1.00 95.06 100 ALA A N 1
ATOM 775 C CA . ALA A 1 100 ? -3.153 -8.099 -0.233 1.00 95.06 100 ALA A CA 1
ATOM 776 C C . ALA A 1 100 ? -2.492 -9.355 -0.825 1.00 95.06 100 ALA A C 1
ATOM 778 O O . ALA A 1 100 ? -2.661 -9.638 -2.012 1.00 95.06 100 ALA A O 1
ATOM 779 N N . ARG A 1 101 ? -1.820 -10.155 0.017 1.00 95.62 101 ARG A N 1
ATOM 780 C CA . ARG A 1 101 ? -1.237 -11.448 -0.373 1.00 95.62 101 ARG A CA 1
ATOM 781 C C . ARG A 1 101 ? -2.294 -12.435 -0.856 1.00 95.62 101 ARG A C 1
ATOM 783 O O . ARG A 1 101 ? -2.086 -13.082 -1.876 1.00 95.62 101 ARG A O 1
ATOM 790 N N . HIS A 1 102 ? -3.426 -12.527 -0.157 1.00 95.88 102 HIS A N 1
ATOM 791 C CA . HIS A 1 102 ? -4.533 -13.389 -0.564 1.00 95.88 102 HIS A CA 1
ATOM 792 C C . HIS A 1 102 ? -5.080 -12.988 -1.939 1.00 95.88 102 HIS A C 1
ATOM 794 O O . HIS A 1 102 ? -5.136 -13.820 -2.839 1.00 95.88 102 HIS A O 1
ATOM 800 N N . VAL A 1 103 ? -5.384 -11.703 -2.146 1.00 96.00 103 VAL A N 1
ATOM 801 C CA . VAL A 1 103 ? -5.858 -11.204 -3.448 1.00 96.00 103 VAL A CA 1
ATOM 802 C C . VAL A 1 103 ? -4.842 -11.481 -4.556 1.00 96.00 103 VAL A C 1
ATOM 804 O O . VAL A 1 103 ? -5.222 -11.882 -5.653 1.00 96.00 103 VAL A O 1
ATOM 807 N N . PHE A 1 104 ? -3.549 -11.309 -4.285 1.00 95.19 104 PHE A N 1
ATOM 808 C CA . PHE A 1 104 ? -2.515 -11.595 -5.274 1.00 95.19 104 PHE A CA 1
ATOM 809 C C . PHE A 1 104 ? -2.406 -13.080 -5.621 1.00 95.19 104 PHE A C 1
ATOM 811 O O . PHE A 1 104 ? -2.212 -13.417 -6.785 1.00 95.19 104 PHE A O 1
ATOM 818 N N . ALA A 1 105 ? -2.540 -13.965 -4.632 1.00 96.12 105 ALA A N 1
ATOM 819 C CA . ALA A 1 105 ? -2.521 -15.405 -4.855 1.00 96.12 105 ALA A CA 1
ATOM 820 C C . ALA A 1 105 ? -3.710 -15.870 -5.713 1.00 96.12 105 ALA A C 1
ATOM 822 O O . ALA A 1 105 ? -3.529 -16.715 -6.586 1.00 96.12 105 ALA A O 1
ATOM 823 N N . GLU A 1 106 ? -4.894 -15.290 -5.501 1.00 96.69 106 GLU A N 1
ATOM 824 C CA . GLU A 1 106 ? -6.119 -15.675 -6.214 1.00 96.69 106 GLU A CA 1
ATOM 825 C C . GLU A 1 106 ? -6.228 -15.051 -7.612 1.00 96.69 106 GLU A C 1
ATOM 827 O O . GLU A 1 106 ? -6.669 -15.703 -8.558 1.00 96.69 106 GLU A O 1
ATOM 832 N N . TYR A 1 107 ? -5.829 -13.785 -7.763 1.00 94.62 107 TYR A N 1
ATOM 833 C CA . TYR A 1 107 ? -6.114 -13.005 -8.972 1.00 94.62 107 TYR A CA 1
ATOM 834 C C . TYR A 1 107 ? -4.866 -12.490 -9.703 1.00 94.62 107 TYR A C 1
ATOM 836 O O . TYR A 1 107 ? -4.965 -12.006 -10.833 1.00 94.62 107 TYR A O 1
ATOM 844 N N . GLY A 1 108 ? -3.688 -12.570 -9.084 1.00 92.31 108 GLY A N 1
ATOM 845 C CA . GLY A 1 108 ? -2.461 -11.974 -9.604 1.00 92.31 108 GLY A CA 1
ATOM 846 C C . GLY A 1 108 ? -2.504 -10.442 -9.665 1.00 92.31 108 GLY A C 1
ATOM 847 O O . GLY A 1 108 ? -3.302 -9.774 -9.004 1.00 92.31 108 GLY A O 1
ATOM 848 N N . ASN A 1 109 ? -1.612 -9.863 -10.475 1.00 90.38 109 ASN A N 1
ATOM 849 C CA . ASN A 1 109 ? -1.558 -8.417 -10.690 1.00 90.38 109 ASN A CA 1
ATOM 850 C C . ASN A 1 109 ? -2.597 -7.973 -11.741 1.00 90.38 109 ASN A C 1
ATOM 852 O O . ASN A 1 109 ? -2.311 -7.968 -12.940 1.00 90.38 109 ASN A O 1
ATOM 856 N N . MET A 1 110 ? -3.770 -7.520 -11.294 1.00 90.94 110 MET A N 1
ATOM 857 C CA . MET A 1 110 ? -4.809 -6.909 -12.143 1.00 90.94 110 MET A CA 1
ATOM 858 C C . MET A 1 110 ? -4.584 -5.404 -12.398 1.00 90.94 110 MET A C 1
ATOM 860 O O . MET A 1 110 ? -5.528 -4.659 -12.666 1.00 90.94 110 MET A O 1
ATOM 864 N N . GLN A 1 111 ? -3.336 -4.933 -12.319 1.00 86.12 111 GLN A N 1
ATOM 865 C CA . GLN A 1 111 ? -2.952 -3.532 -12.511 1.00 86.12 111 GLN A CA 1
ATOM 866 C C . GLN A 1 111 ? -3.665 -2.600 -11.511 1.00 86.12 111 GLN A C 1
ATOM 868 O O . GLN A 1 111 ? -3.850 -2.945 -10.342 1.00 86.12 111 GLN A O 1
ATOM 873 N N . SER A 1 112 ? -4.066 -1.404 -11.950 1.00 84.44 112 SER A N 1
ATOM 874 C CA . SER A 1 112 ? -4.695 -0.382 -11.105 1.00 84.44 112 SER A CA 1
ATOM 875 C C . SER A 1 112 ? -5.976 -0.855 -10.411 1.00 84.44 112 SER A C 1
ATOM 877 O O . SER A 1 112 ? -6.308 -0.341 -9.347 1.00 84.44 112 SER A O 1
ATOM 879 N N . ALA A 1 113 ? -6.674 -1.858 -10.955 1.00 89.94 113 ALA A N 1
ATOM 880 C CA . ALA A 1 113 ? -7.892 -2.388 -10.352 1.00 89.94 113 ALA A CA 1
ATOM 881 C C . ALA A 1 113 ? -7.630 -3.122 -9.026 1.00 89.94 113 ALA A C 1
ATOM 883 O O . ALA A 1 113 ? -8.496 -3.129 -8.150 1.00 89.94 113 ALA A O 1
ATOM 884 N N . THR A 1 114 ? -6.440 -3.708 -8.844 1.00 91.62 114 THR A N 1
ATOM 885 C CA . THR A 1 114 ? -6.158 -4.601 -7.710 1.00 91.62 114 THR A CA 1
ATOM 886 C C . THR A 1 114 ? -6.336 -3.912 -6.359 1.00 91.62 114 THR A C 1
ATOM 888 O O . THR A 1 114 ? -6.823 -4.543 -5.429 1.00 91.62 114 THR A O 1
ATOM 891 N N . VAL A 1 115 ? -6.014 -2.617 -6.238 1.00 90.88 115 VAL A N 1
ATOM 892 C CA . VAL A 1 115 ? -6.155 -1.889 -4.962 1.00 90.88 115 VAL A CA 1
ATOM 893 C C . VAL A 1 115 ? -7.611 -1.851 -4.482 1.00 90.88 115 VAL A C 1
ATOM 895 O O . VAL A 1 115 ? -7.875 -2.025 -3.295 1.00 90.88 115 VAL A O 1
ATOM 898 N N . TYR A 1 116 ? -8.571 -1.718 -5.402 1.00 91.25 116 TYR A N 1
ATOM 899 C CA . TYR A 1 116 ? -9.996 -1.715 -5.069 1.00 91.25 116 TYR A CA 1
ATOM 900 C C . TYR A 1 116 ? -10.492 -3.105 -4.670 1.00 91.25 116 TYR A C 1
ATOM 902 O O . TYR A 1 116 ? -11.337 -3.222 -3.786 1.00 91.25 116 TYR A O 1
ATOM 910 N N . ILE A 1 117 ? -9.938 -4.157 -5.278 1.00 94.75 117 ILE A N 1
ATOM 911 C CA . ILE A 1 117 ? -10.245 -5.540 -4.899 1.00 94.75 117 ILE A CA 1
ATOM 912 C C . ILE A 1 117 ? -9.703 -5.844 -3.500 1.00 94.75 117 ILE A C 1
ATOM 914 O O . ILE A 1 117 ? -10.425 -6.405 -2.683 1.00 94.75 117 ILE A O 1
ATOM 918 N N . VAL A 1 118 ? -8.482 -5.398 -3.178 1.00 94.75 118 VAL A N 1
ATOM 919 C CA . VAL A 1 118 ? -7.927 -5.508 -1.817 1.00 94.75 118 VAL A CA 1
ATOM 920 C C . VAL A 1 118 ? -8.799 -4.756 -0.813 1.00 94.75 118 VAL A C 1
ATOM 922 O O . VAL A 1 118 ? -9.107 -5.293 0.245 1.00 94.75 118 VAL A O 1
ATOM 925 N N . MET A 1 119 ? -9.249 -3.548 -1.151 1.00 93.00 119 MET A N 1
ATOM 926 C CA . MET A 1 119 ? -10.122 -2.743 -0.294 1.00 93.00 119 MET A CA 1
ATOM 927 C C . MET A 1 119 ? -11.463 -3.437 -0.011 1.00 93.00 119 MET A C 1
ATOM 929 O O . MET A 1 119 ? -11.921 -3.465 1.131 1.00 93.00 119 MET A O 1
ATOM 933 N N . ASP A 1 120 ? -12.086 -4.034 -1.029 1.00 94.06 120 ASP A N 1
ATOM 934 C CA . ASP A 1 120 ? -13.325 -4.795 -0.851 1.00 94.06 120 ASP A CA 1
ATOM 935 C C . ASP A 1 120 ? -13.105 -6.087 -0.050 1.00 94.06 120 ASP A C 1
ATOM 937 O O . ASP A 1 120 ? -13.942 -6.449 0.779 1.00 94.06 120 ASP A O 1
ATOM 941 N N . GLU A 1 121 ? -11.968 -6.755 -0.233 1.00 95.88 121 GLU A N 1
ATOM 942 C CA . GLU A 1 121 ? -11.638 -7.968 0.511 1.00 95.88 121 GLU A CA 1
ATOM 943 C C . GLU A 1 121 ? -11.361 -7.675 1.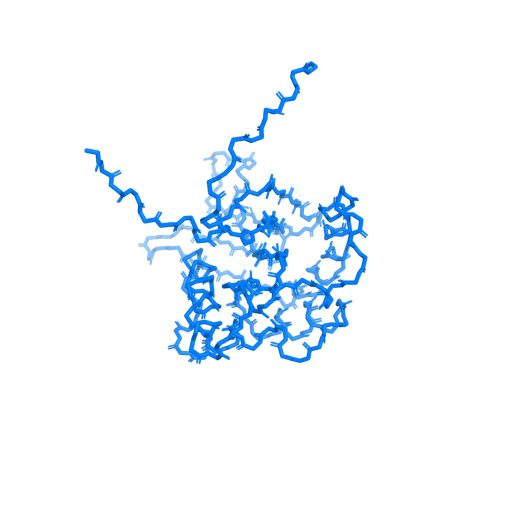992 1.00 95.88 121 GLU A C 1
ATOM 945 O O . GLU A 1 121 ? -11.871 -8.381 2.861 1.00 95.88 121 GLU A O 1
ATOM 950 N N . VAL A 1 122 ? -10.656 -6.579 2.311 1.00 94.38 122 VAL A N 1
ATOM 951 C CA . VAL A 1 122 ? -10.465 -6.117 3.701 1.00 94.38 122 VAL A CA 1
ATOM 952 C C . VAL A 1 122 ? -11.822 -5.904 4.367 1.00 94.38 122 VAL A C 1
ATOM 954 O O . VAL A 1 122 ? -12.061 -6.408 5.468 1.00 94.38 122 VAL A O 1
ATOM 957 N N . ARG A 1 123 ? -12.746 -5.224 3.68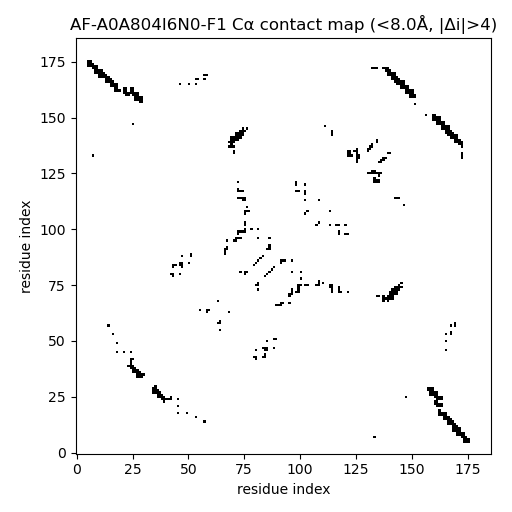0 1.00 92.56 123 ARG A N 1
ATOM 958 C CA . ARG A 1 123 ? -14.111 -4.996 4.163 1.00 92.56 123 ARG A CA 1
ATOM 959 C C . ARG A 1 123 ? -14.856 -6.303 4.418 1.00 92.56 123 ARG A C 1
ATOM 961 O O . ARG A 1 123 ? -15.445 -6.463 5.486 1.00 92.56 123 ARG A O 1
ATOM 968 N N . LYS A 1 124 ? -14.864 -7.222 3.449 1.00 93.19 124 LYS A N 1
ATOM 969 C CA . LYS A 1 124 ? -15.572 -8.509 3.547 1.00 93.19 124 LYS A CA 1
ATOM 970 C C . LYS A 1 124 ? -15.035 -9.358 4.692 1.00 93.19 124 LYS A C 1
ATOM 972 O O . LYS A 1 124 ? -15.822 -9.802 5.527 1.00 93.19 124 LYS A O 1
ATOM 977 N N . ARG A 1 125 ? -13.712 -9.525 4.773 1.00 94.19 125 ARG A N 1
ATOM 978 C CA . ARG A 1 125 ? -13.054 -10.277 5.848 1.00 94.19 125 ARG A CA 1
ATOM 979 C C . ARG A 1 125 ? -13.352 -9.682 7.216 1.00 94.19 125 ARG A C 1
ATOM 981 O O . ARG A 1 125 ? -13.736 -10.414 8.118 1.00 94.19 125 ARG A O 1
ATOM 988 N N . SER A 1 126 ? -13.286 -8.356 7.339 1.00 91.62 126 SER A N 1
ATOM 989 C CA . SER A 1 126 ? -13.601 -7.664 8.593 1.00 91.62 126 SER A CA 1
ATOM 990 C C . SER A 1 126 ? -15.019 -7.966 9.091 1.00 91.62 126 SER A C 1
ATOM 992 O O . SER A 1 126 ? -15.217 -8.185 10.282 1.00 91.62 126 SER A O 1
ATOM 994 N N . VAL A 1 127 ? -16.004 -8.022 8.184 1.00 90.62 127 VAL A N 1
ATOM 995 C CA . VAL A 1 127 ? -17.394 -8.377 8.521 1.00 90.62 127 VAL A CA 1
ATOM 996 C C . VAL A 1 127 ? -17.513 -9.844 8.935 1.00 90.62 127 VAL A C 1
ATOM 998 O O . VAL A 1 127 ? -18.153 -10.136 9.941 1.00 90.62 127 VAL A O 1
ATOM 1001 N N . VAL A 1 128 ? -16.894 -10.761 8.185 1.00 93.50 128 VAL A N 1
ATOM 1002 C CA . VAL A 1 128 ? -16.924 -12.206 8.479 1.00 93.50 128 VAL A CA 1
ATOM 1003 C C . VAL A 1 128 ? -16.264 -12.517 9.825 1.00 93.50 128 VAL A C 1
ATOM 1005 O O . VAL A 1 128 ? -16.772 -13.337 10.584 1.00 93.50 128 VAL A O 1
ATOM 1008 N N . GLU A 1 129 ? -15.167 -11.833 10.142 1.00 93.00 129 GLU A N 1
ATOM 1009 C CA . GLU A 1 129 ? -14.424 -11.982 11.397 1.00 93.00 129 GLU A CA 1
ATOM 1010 C C . GLU A 1 129 ? -15.045 -11.190 12.568 1.00 93.00 129 GLU A C 1
ATOM 1012 O O . GLU A 1 129 ? -14.550 -11.270 13.691 1.00 93.00 129 GLU A O 1
ATOM 1017 N N . GLY A 1 130 ? -16.117 -10.421 12.339 1.00 90.38 130 GLY A N 1
ATOM 1018 C CA . GLY A 1 130 ? -16.783 -9.635 13.383 1.00 90.38 130 GLY A CA 1
ATOM 1019 C C . GLY A 1 130 ? -15.925 -8.501 13.958 1.00 90.38 130 GLY A C 1
ATOM 1020 O O . GLY A 1 130 ? -16.056 -8.162 15.134 1.00 90.38 130 GLY A O 1
ATOM 1021 N N . ARG A 1 131 ? -15.026 -7.922 13.151 1.00 90.44 131 ARG A N 1
ATOM 1022 C CA . ARG A 1 131 ? -14.162 -6.800 13.550 1.00 90.44 131 ARG A CA 1
ATOM 1023 C C . ARG A 1 131 ? -14.992 -5.550 13.863 1.00 90.44 131 ARG A C 1
ATOM 1025 O O . ARG A 1 131 ? -16.067 -5.336 13.307 1.00 90.44 131 ARG A O 1
ATOM 1032 N N . ALA A 1 132 ? -14.445 -4.674 14.706 1.00 87.81 132 ALA A N 1
ATOM 1033 C CA . ALA A 1 132 ? -15.106 -3.432 15.121 1.00 87.81 132 ALA A CA 1
ATOM 1034 C C . ALA A 1 132 ? -15.355 -2.433 13.970 1.00 87.81 132 ALA A C 1
ATOM 1036 O O . ALA A 1 132 ? -16.248 -1.594 14.063 1.00 87.81 132 ALA A O 1
ATOM 1037 N N . THR A 1 133 ? -14.570 -2.510 12.892 1.00 89.00 133 THR A N 1
ATOM 1038 C CA . THR A 1 133 ? -14.686 -1.666 11.695 1.00 89.00 133 THR A CA 1
ATOM 1039 C C . THR A 1 133 ? -14.485 -2.521 10.446 1.00 89.00 133 THR A C 1
ATOM 1041 O O . THR A 1 133 ? -13.874 -3.587 10.513 1.00 89.00 133 THR A O 1
ATOM 1044 N N . THR A 1 134 ? -14.914 -2.032 9.279 1.00 87.88 134 THR A N 1
ATOM 1045 C CA . THR A 1 134 ? -14.598 -2.652 7.977 1.00 87.88 134 THR A CA 1
ATOM 1046 C C . THR A 1 134 ? -13.157 -2.408 7.510 1.00 87.88 134 THR A C 1
ATOM 1048 O O . THR A 1 134 ? -12.789 -2.807 6.409 1.00 87.88 134 THR A O 1
ATOM 1051 N N . GLY A 1 135 ? -12.341 -1.732 8.318 1.00 88.81 135 GLY A N 1
ATOM 1052 C CA . GLY A 1 135 ? -10.909 -1.536 8.116 1.00 88.81 135 GLY A CA 1
ATOM 1053 C C . GLY A 1 135 ? -10.108 -2.383 9.099 1.00 88.81 135 GLY A C 1
ATOM 1054 O O . GLY A 1 135 ? -9.330 -1.837 9.870 1.00 88.81 135 GLY A O 1
ATOM 1055 N N . ASP A 1 136 ? -10.358 -3.693 9.145 1.00 90.06 136 ASP A N 1
ATOM 1056 C CA . ASP A 1 136 ? -9.646 -4.653 10.004 1.00 90.06 136 ASP A CA 1
ATOM 1057 C C . ASP A 1 136 ? -9.742 -4.369 11.522 1.00 90.06 136 ASP A C 1
ATOM 1059 O O . ASP A 1 136 ? -8.893 -4.765 12.321 1.00 90.06 136 ASP A O 1
ATOM 1063 N N . GLY A 1 137 ? -10.806 -3.682 11.952 1.00 90.44 137 GLY A N 1
ATOM 1064 C CA . GLY A 1 137 ? -10.989 -3.256 13.344 1.00 90.44 137 GLY A CA 1
ATOM 1065 C C . GLY A 1 137 ? -10.297 -1.937 13.700 1.00 90.44 137 GLY A C 1
ATOM 1066 O O . GLY A 1 137 ? -10.377 -1.510 14.849 1.00 90.44 137 GLY A O 1
ATOM 1067 N N . LEU A 1 138 ? -9.660 -1.274 12.732 1.00 92.56 138 LEU A N 1
ATOM 1068 C CA . LEU A 1 138 ? -8.955 -0.008 12.907 1.00 92.56 138 LEU A CA 1
ATOM 1069 C C . LEU A 1 138 ? -9.734 1.148 12.270 1.00 92.56 138 LEU A C 1
ATOM 1071 O O . LEU A 1 138 ? -10.507 0.974 11.324 1.00 92.56 138 LEU A O 1
ATOM 1075 N N . GLN A 1 139 ? -9.559 2.349 12.819 1.00 90.44 139 GLN A N 1
ATOM 1076 C CA . GLN A 1 139 ? -10.249 3.549 12.338 1.00 90.44 139 GLN A CA 1
ATOM 1077 C C . GLN A 1 139 ? -9.619 4.105 11.056 1.00 90.44 139 GLN A C 1
ATOM 1079 O O . GLN A 1 139 ? -10.339 4.600 10.186 1.00 90.44 139 GLN A O 1
ATOM 1084 N N . TRP A 1 140 ? -8.293 4.043 10.966 1.00 92.25 140 TRP A N 1
ATOM 1085 C CA . TRP A 1 140 ? -7.489 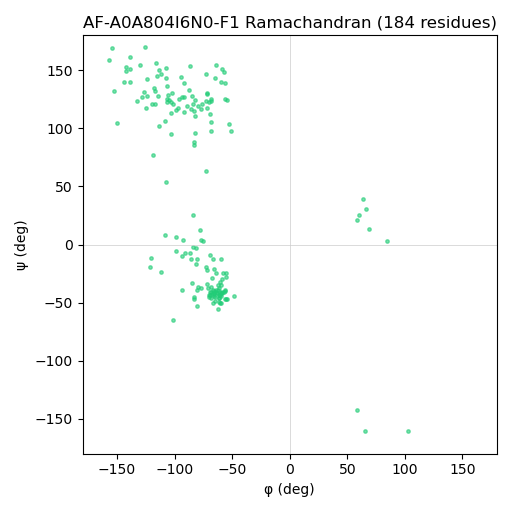4.651 9.914 1.00 92.25 140 TRP A CA 1
ATOM 1086 C C . TRP A 1 140 ? -6.777 3.585 9.096 1.00 92.25 140 TRP A C 1
ATOM 1088 O O . TRP A 1 140 ? -6.336 2.570 9.636 1.00 92.25 140 TRP A O 1
ATOM 1098 N N . GLY A 1 141 ? -6.641 3.839 7.801 1.00 91.75 141 GLY A N 1
ATOM 1099 C CA . GLY A 1 141 ? -5.918 2.972 6.888 1.00 91.75 141 GLY A CA 1
ATOM 1100 C C . GLY A 1 141 ? -5.135 3.744 5.846 1.00 91.75 141 GLY A C 1
ATOM 1101 O O . GLY A 1 141 ? -5.496 4.863 5.472 1.00 91.75 141 GLY A O 1
ATOM 1102 N N . GLY A 1 142 ? -4.062 3.116 5.377 1.00 90.75 142 GLY A N 1
ATOM 1103 C CA . GLY A 1 142 ? -3.296 3.558 4.222 1.00 90.75 142 GLY A CA 1
ATOM 1104 C C . GLY A 1 142 ? -3.564 2.636 3.040 1.00 90.75 142 GLY A C 1
ATOM 1105 O O . GLY A 1 142 ? -3.322 1.429 3.129 1.00 90.75 142 GLY A O 1
ATOM 1106 N N . ALA A 1 143 ? -4.041 3.189 1.925 1.00 85.94 143 ALA A N 1
ATOM 1107 C CA . ALA A 1 143 ? -3.973 2.489 0.648 1.00 85.94 143 ALA A CA 1
ATOM 1108 C C . ALA A 1 143 ? -2.710 2.912 -0.091 1.00 85.94 143 ALA A C 1
ATOM 1110 O O . ALA A 1 143 ? -2.473 4.103 -0.271 1.00 85.94 143 ALA A O 1
ATOM 1111 N N . LEU A 1 144 ? -1.915 1.933 -0.503 1.00 85.00 144 LEU A N 1
ATOM 1112 C CA . LEU A 1 144 ? -0.619 2.131 -1.126 1.00 85.00 144 LEU A CA 1
ATOM 1113 C C . LEU A 1 144 ? -0.608 1.439 -2.476 1.00 85.00 144 LEU A C 1
ATOM 1115 O O . LEU A 1 144 ? -0.855 0.238 -2.559 1.00 85.00 144 LEU A O 1
ATOM 1119 N N . TRP A 1 145 ? -0.241 2.156 -3.528 1.00 80.44 145 TRP A N 1
ATOM 1120 C CA . TRP A 1 145 ? 0.136 1.509 -4.775 1.00 80.44 145 TRP A CA 1
ATOM 1121 C C . TRP A 1 145 ? 1.278 2.231 -5.451 1.00 80.44 145 TRP A C 1
ATOM 1123 O O . TRP A 1 145 ? 1.456 3.444 -5.333 1.00 80.44 145 TRP A O 1
ATOM 1133 N N . VAL A 1 146 ? 2.059 1.429 -6.161 1.00 73.69 146 VAL A N 1
ATOM 1134 C CA . VAL A 1 146 ? 3.162 1.904 -6.970 1.00 73.69 146 VAL A CA 1
ATOM 1135 C C . VAL A 1 146 ? 2.695 1.871 -8.407 1.00 73.69 146 VAL A C 1
ATOM 1137 O O . VAL A 1 146 ? 2.427 0.800 -8.949 1.00 73.69 146 VAL A O 1
ATOM 1140 N N . TRP A 1 147 ? 2.559 3.049 -9.008 1.00 69.81 147 TRP A N 1
ATOM 1141 C CA . TRP A 1 147 ? 2.230 3.157 -10.421 1.00 69.81 147 TRP A CA 1
ATOM 1142 C C . TRP A 1 147 ? 3.386 3.749 -11.207 1.00 69.81 147 TRP A C 1
ATOM 1144 O O . TRP A 1 147 ? 4.185 4.552 -10.731 1.00 69.81 147 TRP A O 1
ATOM 1154 N N . THR A 1 148 ? 3.435 3.325 -12.453 1.00 60.41 148 THR A N 1
ATOM 1155 C CA . THR A 1 148 ? 4.444 3.649 -13.435 1.00 60.41 148 THR A CA 1
ATOM 1156 C C . THR A 1 148 ? 3.835 4.695 -14.375 1.00 60.41 148 THR A C 1
ATOM 1158 O O . THR A 1 148 ? 3.095 4.359 -15.299 1.00 60.41 148 THR A O 1
ATOM 1161 N N . GLY A 1 149 ? 4.089 5.982 -14.109 1.00 54.72 149 GLY A N 1
ATOM 1162 C CA . GLY A 1 149 ? 3.580 7.098 -14.914 1.00 54.72 149 GLY A CA 1
ATOM 1163 C C . GLY A 1 149 ? 4.467 7.415 -16.121 1.00 54.72 149 GLY A C 1
ATOM 1164 O O . GLY A 1 149 ? 5.667 7.635 -15.970 1.00 54.72 149 GLY A O 1
ATOM 1165 N N . ALA A 1 150 ? 3.885 7.480 -17.319 1.00 51.38 150 ALA A N 1
ATOM 1166 C CA . ALA A 1 150 ? 4.601 7.909 -18.515 1.00 51.38 150 ALA A CA 1
ATOM 1167 C C . ALA A 1 150 ? 4.773 9.431 -18.528 1.00 51.38 150 ALA A C 1
ATOM 1169 O O . ALA A 1 150 ? 3.783 10.164 -18.538 1.00 51.38 150 ALA A O 1
ATOM 1170 N N . GLN A 1 151 ? 6.015 9.914 -18.577 1.00 48.16 151 GLN A N 1
ATOM 1171 C CA . GLN A 1 151 ? 6.284 11.334 -18.788 1.00 48.16 151 GLN A CA 1
ATOM 1172 C C . GLN A 1 151 ? 6.842 11.540 -20.198 1.00 48.16 151 GLN A C 1
ATOM 1174 O O . GLN A 1 151 ? 7.989 11.198 -20.490 1.00 48.16 151 GLN A O 1
ATOM 1179 N N . HIS A 1 152 ? 6.021 12.093 -21.096 1.00 46.81 152 HIS A N 1
ATOM 1180 C CA . HIS A 1 152 ? 6.482 12.519 -22.416 1.00 46.81 152 HIS A CA 1
ATOM 1181 C C . HIS A 1 152 ? 7.422 13.718 -22.246 1.00 46.81 152 HIS A C 1
ATOM 1183 O O . HIS A 1 152 ? 6.969 14.830 -21.987 1.00 46.81 152 HIS A O 1
ATOM 1189 N N . ARG A 1 153 ? 8.735 13.507 -22.406 1.00 47.06 153 ARG A N 1
ATOM 1190 C CA . ARG A 1 153 ? 9.678 14.620 -22.625 1.00 47.06 153 ARG A CA 1
ATOM 1191 C C . ARG A 1 153 ? 9.705 15.085 -24.087 1.00 47.06 153 ARG A C 1
ATOM 1193 O O . ARG A 1 153 ? 10.169 16.186 -24.350 1.00 47.06 153 ARG A O 1
ATOM 1200 N N . ASP A 1 154 ? 9.196 14.274 -25.018 1.00 48.41 154 ASP A N 1
ATOM 1201 C CA . ASP A 1 154 ? 9.158 14.577 -26.453 1.00 48.41 154 ASP A CA 1
ATOM 1202 C C . ASP A 1 154 ? 7.976 13.850 -27.129 1.00 48.41 154 ASP A C 1
ATOM 1204 O O . ASP A 1 154 ? 7.781 12.649 -26.923 1.00 48.41 154 ASP A O 1
ATOM 1208 N N . CYS A 1 155 ? 7.180 14.555 -27.939 1.00 50.88 155 CYS A N 1
ATOM 1209 C CA . CYS A 1 155 ? 6.059 13.986 -28.702 1.00 50.88 155 CYS A CA 1
ATOM 1210 C C . CYS A 1 155 ? 6.515 13.055 -29.844 1.00 50.88 155 CYS A C 1
ATOM 1212 O O . CYS A 1 155 ? 5.680 12.407 -30.470 1.00 50.88 155 CYS A O 1
ATOM 1214 N N . ARG A 1 156 ? 7.821 13.001 -30.150 1.00 49.91 156 ARG A N 1
ATOM 1215 C CA . ARG A 1 156 ? 8.384 12.190 -31.247 1.00 49.91 156 ARG A CA 1
ATOM 1216 C C . ARG A 1 156 ? 8.990 10.853 -30.812 1.00 49.91 156 ARG A C 1
ATOM 1218 O O . ARG A 1 156 ? 9.374 10.069 -31.677 1.00 49.91 156 ARG A O 1
ATOM 1225 N N . ALA A 1 157 ? 9.079 10.571 -29.512 1.00 48.78 157 ALA A N 1
ATOM 1226 C CA . ALA A 1 157 ? 9.668 9.334 -29.002 1.00 48.78 157 ALA A CA 1
ATOM 1227 C C . ALA A 1 157 ? 8.577 8.334 -28.554 1.00 48.78 157 ALA A C 1
ATOM 1229 O O . ALA A 1 157 ? 7.806 8.653 -27.652 1.00 48.78 157 ALA A O 1
ATOM 1230 N N . PRO A 1 158 ? 8.523 7.104 -29.107 1.00 52.19 158 PRO A N 1
ATOM 1231 C CA . PRO A 1 158 ? 7.561 6.063 -28.710 1.00 52.19 158 PRO A CA 1
ATOM 1232 C C . PRO A 1 158 ? 7.938 5.340 -27.397 1.00 52.19 158 PRO A C 1
ATOM 1234 O O . PRO A 1 158 ? 7.403 4.274 -27.088 1.00 52.19 158 PRO A O 1
ATOM 1237 N N . GLN A 1 159 ? 8.905 5.872 -26.643 1.00 52.44 159 GLN A N 1
ATOM 1238 C CA . GLN A 1 159 ? 9.420 5.281 -25.409 1.00 52.44 159 GLN A CA 1
ATOM 1239 C C . GLN A 1 159 ? 8.753 5.909 -24.188 1.00 52.44 159 GLN A C 1
ATOM 1241 O O . GLN A 1 159 ? 8.918 7.099 -23.924 1.00 52.44 159 GLN A O 1
ATOM 1246 N N . LEU A 1 160 ? 8.034 5.086 -23.421 1.00 55.22 160 LEU A N 1
ATOM 1247 C CA . LEU A 1 160 ? 7.468 5.479 -22.136 1.00 55.22 160 LEU A CA 1
ATOM 1248 C C . LEU A 1 160 ? 8.570 5.326 -21.084 1.00 55.22 160 LEU A C 1
ATOM 1250 O O . LEU A 1 160 ? 8.735 4.266 -20.473 1.00 55.22 160 LEU A O 1
ATOM 1254 N N . THR A 1 161 ? 9.363 6.380 -20.901 1.00 52.34 161 THR A N 1
ATOM 1255 C CA . THR A 1 161 ? 10.210 6.501 -19.713 1.00 52.34 161 THR A CA 1
ATOM 1256 C C . THR A 1 161 ? 9.289 6.698 -18.526 1.00 52.34 161 THR A C 1
ATOM 1258 O O . THR A 1 161 ? 8.440 7.596 -18.537 1.00 52.34 161 THR A O 1
ATOM 1261 N N . THR A 1 162 ? 9.421 5.822 -17.537 1.00 58.62 162 THR A N 1
ATOM 1262 C CA . THR A 1 162 ? 8.420 5.728 -16.494 1.00 58.62 162 THR A CA 1
ATOM 1263 C C . THR A 1 162 ? 8.989 6.146 -15.156 1.00 58.62 162 THR A C 1
ATOM 1265 O O . THR A 1 162 ? 10.019 5.632 -14.737 1.00 58.62 162 THR A O 1
ATOM 1268 N N . LEU A 1 163 ? 8.306 7.069 -14.485 1.00 61.62 163 LEU A N 1
ATOM 1269 C CA . LEU A 1 163 ? 8.617 7.405 -13.105 1.00 61.62 163 LEU A CA 1
ATOM 1270 C C . LEU A 1 163 ? 7.770 6.558 -12.161 1.00 61.62 163 LEU A C 1
ATOM 1272 O O . LEU A 1 163 ? 6.581 6.320 -12.399 1.00 61.62 163 LEU A O 1
ATOM 1276 N N . VAL A 1 164 ? 8.411 6.107 -11.089 1.00 69.31 164 VAL A N 1
ATOM 1277 C CA . VAL A 1 164 ? 7.773 5.384 -9.995 1.00 69.31 164 VAL A CA 1
ATOM 1278 C C . VAL A 1 164 ? 7.045 6.406 -9.134 1.00 69.31 164 VAL A C 1
ATOM 1280 O O . VAL A 1 164 ? 7.667 7.298 -8.561 1.00 69.31 164 VAL A O 1
ATOM 1283 N N . ALA A 1 165 ? 5.723 6.293 -9.062 1.00 66.31 165 ALA A N 1
ATOM 1284 C CA . ALA A 1 165 ? 4.889 7.101 -8.191 1.00 66.31 165 ALA A CA 1
ATOM 1285 C C . ALA A 1 165 ? 4.386 6.248 -7.025 1.00 66.31 165 ALA A C 1
ATOM 1287 O O . ALA A 1 165 ? 3.772 5.203 -7.242 1.00 66.31 165 ALA A O 1
ATOM 1288 N N . VAL A 1 166 ? 4.631 6.709 -5.802 1.00 74.50 166 VAL A N 1
ATOM 1289 C CA . VAL A 1 166 ? 4.029 6.169 -4.582 1.00 74.50 166 VAL A CA 1
ATOM 1290 C C . VAL A 1 166 ? 2.767 6.972 -4.312 1.00 74.50 166 VAL A C 1
ATOM 1292 O O . VAL A 1 166 ? 2.851 8.173 -4.053 1.00 74.50 166 VAL A O 1
ATOM 1295 N N . VAL A 1 167 ? 1.605 6.329 -4.407 1.00 74.00 167 VAL A N 1
ATOM 1296 C CA . VAL A 1 167 ? 0.324 6.964 -4.091 1.00 74.00 167 VAL A CA 1
ATOM 1297 C C . VAL A 1 167 ? -0.178 6.436 -2.760 1.00 74.00 167 VAL A C 1
ATOM 1299 O O . VAL A 1 167 ? -0.230 5.223 -2.556 1.00 74.00 167 VAL A O 1
ATOM 1302 N N . ILE A 1 168 ? -0.531 7.361 -1.870 1.00 78.88 168 ILE A N 1
ATOM 1303 C CA . ILE A 1 168 ? -1.065 7.069 -0.545 1.00 78.88 168 ILE A CA 1
ATOM 1304 C C . ILE A 1 168 ? -2.456 7.679 -0.450 1.00 78.88 168 ILE A C 1
ATOM 1306 O O . ILE A 1 168 ? -2.626 8.892 -0.588 1.00 78.88 168 ILE A O 1
ATOM 1310 N N . LEU A 1 169 ? -3.442 6.826 -0.197 1.00 79.81 169 LEU A N 1
ATOM 1311 C CA . LEU A 1 169 ? -4.788 7.233 0.175 1.00 79.81 169 LEU A CA 1
ATOM 1312 C C . LEU A 1 169 ? -4.934 7.072 1.682 1.00 79.81 169 LEU A C 1
ATOM 1314 O O . LEU A 1 169 ? -4.810 5.955 2.192 1.00 79.81 169 LEU A O 1
ATOM 1318 N N . LEU A 1 170 ? -5.232 8.162 2.384 1.00 79.56 170 LEU A N 1
ATOM 1319 C CA . LEU A 1 170 ? -5.677 8.057 3.766 1.00 79.56 170 LEU A CA 1
ATOM 1320 C C . LEU A 1 170 ? -7.166 7.791 3.767 1.00 79.56 170 LEU A C 1
ATOM 1322 O O . LEU A 1 170 ? -7.963 8.578 3.247 1.00 79.56 170 LEU A O 1
ATOM 1326 N N . VAL A 1 171 ? -7.524 6.667 4.363 1.00 79.50 171 VAL A N 1
ATOM 1327 C CA . VAL A 1 171 ? -8.897 6.206 4.429 1.00 79.50 171 VAL A CA 1
ATOM 1328 C C . VAL A 1 171 ? -9.314 6.127 5.884 1.00 79.50 171 VAL A C 1
ATOM 1330 O O . VAL A 1 171 ? -8.589 5.600 6.728 1.00 79.50 171 VAL A O 1
ATOM 1333 N N . ARG A 1 172 ? -10.506 6.633 6.176 1.00 82.75 172 ARG A N 1
ATOM 1334 C CA . ARG A 1 172 ? -11.170 6.435 7.458 1.00 82.75 172 ARG A CA 1
ATOM 1335 C C . ARG A 1 172 ? -12.329 5.463 7.279 1.00 82.75 172 ARG A C 1
ATOM 1337 O O . ARG A 1 172 ? -13.019 5.481 6.260 1.00 82.75 172 ARG A O 1
ATOM 1344 N N . TYR A 1 173 ? -12.554 4.610 8.270 1.00 77.31 173 TYR A N 1
ATOM 1345 C CA . TYR A 1 173 ? -13.796 3.848 8.364 1.00 77.31 173 TYR A CA 1
ATOM 1346 C C . TYR A 1 173 ? -15.010 4.797 8.363 1.00 77.31 173 TYR A C 1
ATOM 1348 O O . TYR A 1 173 ? -15.091 5.699 9.201 1.00 77.31 173 TYR A O 1
ATOM 1356 N N . GLY A 1 174 ? -15.951 4.578 7.438 1.00 66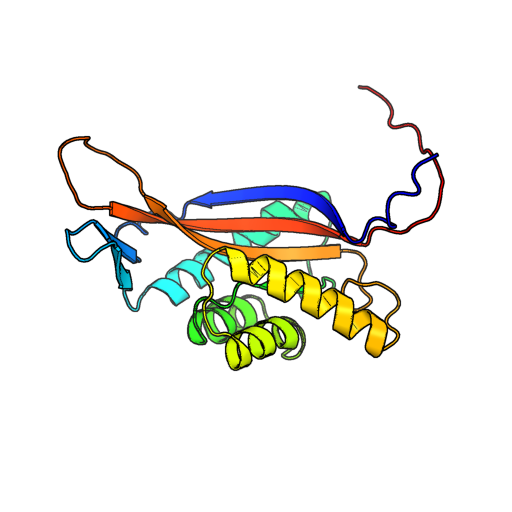.25 174 GLY A N 1
ATOM 1357 C CA . GLY A 1 174 ? -17.216 5.307 7.391 1.00 66.25 174 GLY A CA 1
ATOM 1358 C C . GLY A 1 174 ? -18.214 4.698 8.372 1.00 66.25 174 GLY A C 1
ATOM 1359 O O . GLY A 1 174 ? -18.693 3.588 8.167 1.00 66.25 174 GLY A O 1
ATOM 1360 N N . CYS A 1 175 ? -18.541 5.406 9.452 1.00 53.06 175 CYS A N 1
ATOM 1361 C CA . CYS A 1 175 ? -19.609 4.981 10.352 1.00 53.06 175 CYS A CA 1
ATOM 1362 C C . CYS A 1 175 ? -20.926 5.629 9.913 1.00 53.06 175 CYS A C 1
ATOM 1364 O O . CYS A 1 175 ? -21.013 6.852 9.817 1.00 53.06 175 CYS A O 1
ATOM 1366 N N . ALA A 1 176 ? -21.977 4.833 9.712 1.00 42.84 176 ALA A N 1
ATOM 1367 C CA . ALA A 1 176 ? -23.344 5.331 9.578 1.00 42.84 176 ALA A CA 1
ATOM 1368 C C . ALA A 1 176 ? -23.886 5.800 10.943 1.00 42.84 176 ALA A C 1
ATOM 1370 O O . ALA A 1 176 ? -24.832 5.235 11.481 1.00 42.84 176 ALA A O 1
ATOM 1371 N N . ALA A 1 177 ? -23.273 6.827 11.527 1.00 37.78 177 ALA A N 1
ATOM 1372 C CA . ALA A 1 177 ? -23.842 7.575 12.635 1.00 37.78 177 ALA A CA 1
ATOM 1373 C C . ALA A 1 177 ? -24.129 8.990 12.136 1.00 37.78 177 ALA A C 1
ATOM 1375 O O . ALA A 1 177 ? -23.241 9.819 11.970 1.00 37.78 177 ALA A O 1
ATOM 1376 N N . MET A 1 178 ? -25.407 9.227 11.860 1.00 36.81 178 MET A N 1
ATOM 1377 C CA . MET A 1 178 ? -26.006 10.527 11.603 1.00 36.81 178 MET A CA 1
ATOM 1378 C C . MET A 1 178 ? -25.627 11.509 12.723 1.00 36.81 178 MET A C 1
ATOM 1380 O O . MET A 1 178 ? -26.254 11.525 13.775 1.00 36.81 178 MET A O 1
ATOM 1384 N N . LEU A 1 179 ? -24.610 12.337 12.500 1.00 29.34 179 LEU A N 1
ATOM 1385 C CA . LEU A 1 179 ? -24.455 13.606 13.199 1.00 29.34 179 LEU A CA 1
ATOM 1386 C C . LEU A 1 179 ? -23.737 14.581 12.272 1.00 29.34 179 LEU A C 1
ATOM 1388 O O . LEU A 1 179 ? -22.536 14.499 12.034 1.00 29.34 179 LEU A O 1
ATOM 1392 N N . VAL A 1 180 ? -24.533 15.498 11.729 1.00 38.66 180 VAL A N 1
ATOM 1393 C CA . VAL A 1 180 ? -24.068 16.755 11.155 1.00 38.66 180 VAL A CA 1
ATOM 1394 C C . VAL A 1 180 ? -23.217 17.435 12.224 1.00 38.66 180 VAL A C 1
ATOM 1396 O O . VAL A 1 180 ? -23.753 17.958 13.198 1.00 38.66 180 VAL A O 1
ATOM 1399 N N . LEU A 1 181 ? -21.897 17.398 12.073 1.00 29.92 181 LEU A N 1
ATOM 1400 C CA . LEU A 1 181 ? -21.018 18.320 12.775 1.00 29.92 181 LEU A CA 1
ATOM 1401 C C . LEU A 1 181 ? -20.722 19.480 11.819 1.00 29.92 181 LEU A C 1
ATOM 1403 O O . LEU A 1 181 ? -20.299 19.231 10.687 1.00 29.92 181 LEU A O 1
ATOM 1407 N N . PRO A 1 182 ? -20.975 20.735 12.224 1.00 34.53 182 PRO A N 1
ATOM 1408 C CA . PRO A 1 182 ? -20.643 21.882 11.402 1.00 34.53 182 PRO A CA 1
ATOM 1409 C C . PRO A 1 182 ? -19.120 22.016 11.374 1.00 34.53 182 PRO A C 1
ATOM 1411 O O . PRO A 1 182 ? -18.483 22.131 12.420 1.00 34.53 182 PRO A O 1
ATOM 1414 N N . LEU A 1 183 ? -18.526 21.995 10.183 1.00 35.31 183 LEU A N 1
ATOM 1415 C CA . LEU A 1 183 ? -17.162 22.486 10.017 1.00 35.31 183 LEU A CA 1
ATOM 1416 C C . LEU A 1 183 ? -17.200 24.020 10.138 1.00 35.31 183 LEU A C 1
ATOM 1418 O O . LEU A 1 183 ? -18.045 24.641 9.486 1.00 35.31 183 LEU A O 1
ATOM 1422 N N . PRO A 1 184 ? -16.335 24.649 10.951 1.00 33.66 184 PRO A N 1
ATOM 1423 C CA . PRO A 1 184 ? -16.158 26.090 10.894 1.00 33.66 184 PRO A CA 1
ATOM 1424 C C . PRO A 1 184 ? -15.415 26.448 9.602 1.00 33.66 184 PRO A C 1
ATOM 1426 O O . PRO A 1 184 ? -14.387 25.854 9.282 1.00 33.66 184 PRO A O 1
ATOM 1429 N N . CYS A 1 185 ? -15.960 27.407 8.852 1.00 29.84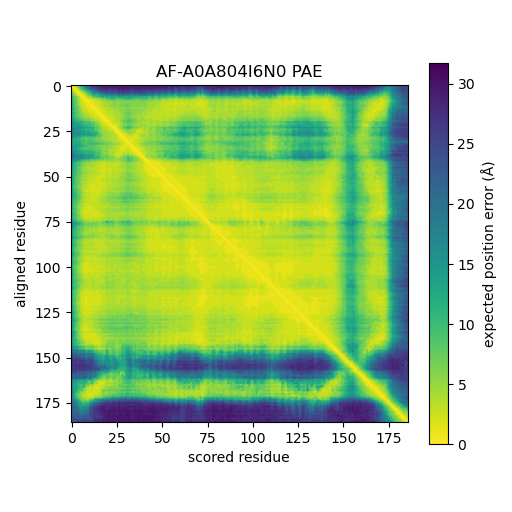 185 CYS A N 1
ATOM 1430 C CA . CYS A 1 185 ? -15.202 28.126 7.836 1.00 29.84 185 CYS A CA 1
ATOM 1431 C C . CYS A 1 185 ? -14.163 29.009 8.534 1.00 29.84 185 CYS A C 1
ATOM 1433 O O . CYS A 1 185 ? -14.544 29.850 9.350 1.00 29.84 185 CYS A O 1
ATOM 1435 N N . GLU A 1 186 ? -12.897 28.851 8.162 1.00 38.00 186 GLU A N 1
ATOM 1436 C CA . GLU A 1 186 ? -11.928 29.952 8.127 1.00 38.00 186 GLU A CA 1
ATOM 1437 C C . GLU A 1 186 ? -11.608 30.272 6.665 1.00 38.00 186 GLU A C 1
ATOM 1439 O O . GLU A 1 186 ? -11.493 29.311 5.864 1.00 38.00 186 GLU A O 1
#

Radius of gyration: 18.27 Å; Cα contacts (8 Å, |Δi|>4): 321; chains: 1; bounding box: 52×46×48 Å

Sequence (186 aa):
MLLFPPTIYEIMSATQVTVPESEKAVGGHLREVGLTFHFFNQLPMIIADNIGNSLADAFKPLGITDWNEVFWVAHPGNWAIMDDAIESKLGLLPEKLSTARHVFAEYGNMQSATVYIVMDEVRKRSVVEGRATTGDGLQWGGALWVWTGAQHRDCRAPQLTTLVAVVILLVRYGCAAMLVLPLPCE

Organism: Musa acuminata subsp. malaccensis (NCBI:txid214687)

Nearest PDB structures (foldseek):
  7w6g-assembly2_B  TM=9.374E-01  e=9.777E-19  Cannabis sativa
  1xes-assembly2_D  TM=9.248E-01  e=1.130E-17  Pinus sylvestris
  1xet-assembly1_A  TM=9.191E-01  e=7.281E-18  Pinus sylvestris
  1xes-assembly2_C  TM=9.177E-01  e=9.358E-18  Pinus sylvestris
  1xet-assembly2_C  TM=9.167E-01  e=1.061E-17  Pinus sylvestris

pLDDT: mean 79.92, std 17.33, range [29.34, 96.69]

Secondary structure (DSSP, 8-state):
---PPPP-EEEEEEEEEEPTT-TTTEEEEEETTEEEEEE-TTHHHHHHHHHHHHHHHHHGGGT---GGGSEEEE--S-HHIIIIIIIIHHT--TTTTHHHHHHHHHH---GGGHHHHHHHHHHHHHHHTT-SSTTTT-SEEEEEEEEEEE--S-TT--EEEEEEEEEEEEEEE-------PPPPP-

Mean predicted aligned error: 8.6 Å

Solvent-accessible surface area (backbone atoms only — not comparable to full-atom values): 10603 Å² total; per-residue (Å²): 132,86,81,71,79,71,53,69,62,39,82,76,48,77,49,77,45,74,47,81,95,23,50,75,30,34,38,36,37,73,48,97,94,41,80,45,77,47,78,38,92,56,40,37,58,59,45,33,76,45,48,61,61,56,48,47,65,68,31,50,90,76,72,58,83,58,72,73,70,38,28,62,24,46,40,43,78,48,68,59,41,48,51,57,21,44,31,61,63,64,67,46,59,82,71,56,52,44,56,26,52,50,46,31,74,77,66,43,66,59,62,86,56,38,37,59,54,25,46,51,47,39,29,52,50,12,59,76,70,66,40,88,26,51,33,72,47,26,62,40,28,45,33,37,40,78,43,74,47,69,58,82,90,48,100,85,58,70,63,34,42,12,36,42,27,48,35,42,34,38,34,32,54,36,72,84,65,95,67,93,72,83,78,83,87,129

InterPro domains:
  IPR011141 Polyketide synthase, type III [PTHR11877] (8-142)
  IPR012328 Chalcone/stilbene synthase, C-terminal [PF02797] (10-143)
  IPR01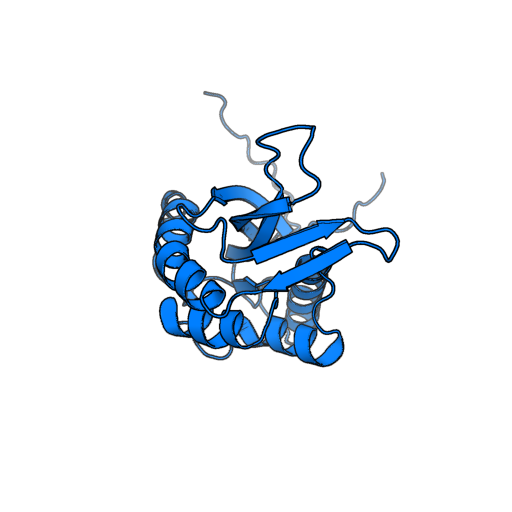6039 Thiolase-like [G3DSA:3.40.47.10] (8-146)
  IPR016039 Thiolase-like [SSF53901] (8-147)

Foldseek 3Di:
DDPDPFDFKDFPDKDKDWQPPCLPQKKWFQDPVGIDIDGDPCNLVSLQVCVQVVVCVVCVVVVDDQQQLFAELEQCQDPSNVVPRPCVSRVYDPVRCVLNVVLCVVPNRPDPCSSVVSLVSLQVVCVVVVAPFSRVVHFKHKYWYWDWDFDPPDPPDSMRRTTTMIMITIMGGGDPDDDDDDDDDD